Protein AF-A0A507CV73-F1 (afdb_monomer_lite)

Organism: NCBI:txid246404

Foldseek 3Di:
DYDDDDDPPPPVVVVVVVVVVVVVVVVVVVVVCCVVCVVVVVVVVVVVVVVVVVVVVVVVVVVVVVVVVVVVVVVVVVVVVVVVVVVVVVVVVVVVVVVVVVVVVVVVVVVVVCVVVVQPAFQLVDPVRLVVVLVVLLPDQQDDLVDLDCVSLVVCVVSLVVNLVNLVVVLVVCVVVVPVVSNVSSVVSSVSSVVSNVVNVVNSVVSCVVVQVVQDDPDAQKRWDWDDDPPDTDIDIDRNPPDPPPPPPPVPDDDDDDDD

pLDDT: mean 79.73, std 16.67, range [27.94, 96.88]

Radius of gyration: 56.97 Å; chains: 1; bounding box: 86×67×191 Å

Structure (mmCIF, N/CA/C/O backbone):
data_AF-A0A507CV73-F1
#
_entry.id   AF-A0A507CV73-F1
#
loop_
_atom_site.group_PDB
_atom_site.id
_atom_site.type_symbol
_atom_site.label_atom_id
_atom_site.label_alt_id
_atom_site.label_comp_id
_atom_site.label_asym_id
_atom_site.label_entity_id
_atom_site.label_seq_id
_atom_site.pdbx_PDB_ins_code
_atom_site.Cartn_x
_atom_site.Cartn_y
_atom_site.Cartn_z
_atom_site.occupancy
_atom_site.B_iso_or_equiv
_atom_site.auth_seq_id
_atom_site.auth_comp_id
_atom_site.auth_asym_id
_atom_site.auth_atom_id
_atom_site.pdbx_PDB_model_num
ATOM 1 N N . MET A 1 1 ? -20.484 -49.891 145.063 1.00 38.31 1 MET A N 1
ATOM 2 C CA . MET A 1 1 ? -19.274 -50.302 144.306 1.00 38.31 1 MET A CA 1
ATOM 3 C C . MET A 1 1 ? -19.475 -49.959 142.813 1.00 38.31 1 MET A C 1
ATOM 5 O O . MET A 1 1 ? -20.626 -49.783 142.445 1.00 38.31 1 MET A O 1
ATOM 9 N N . PRO A 1 2 ? -18.411 -49.703 142.021 1.00 51.75 2 PRO A N 1
ATOM 10 C CA . PRO A 1 2 ? -18.163 -48.434 141.284 1.00 51.75 2 PRO A CA 1
ATOM 11 C C . PRO A 1 2 ? -18.262 -48.448 139.723 1.00 51.75 2 PRO A C 1
ATOM 13 O O . PRO A 1 2 ? -18.298 -49.523 139.151 1.00 51.75 2 PRO A O 1
ATOM 16 N N . LYS A 1 3 ? -18.274 -47.220 139.121 1.00 51.09 3 LYS A N 1
ATOM 17 C CA . LYS A 1 3 ? -17.832 -46.621 137.794 1.00 51.09 3 LYS A CA 1
ATOM 18 C C . LYS A 1 3 ? -17.416 -47.520 136.579 1.00 51.09 3 LYS A C 1
ATOM 20 O O . LYS A 1 3 ? -17.115 -48.673 136.834 1.00 51.09 3 LYS A O 1
ATOM 25 N N . PRO A 1 4 ? -17.177 -47.024 135.314 1.00 52.66 4 PRO A N 1
ATOM 26 C CA . PRO A 1 4 ? -17.224 -45.663 134.687 1.00 52.66 4 PRO A CA 1
ATOM 27 C C . PRO A 1 4 ? -17.904 -45.586 133.267 1.00 52.66 4 PRO A C 1
ATOM 29 O O . PRO A 1 4 ? -18.356 -46.593 132.740 1.00 52.66 4 PRO A O 1
ATOM 32 N N . GLY A 1 5 ? -17.976 -44.395 132.629 1.00 50.91 5 GLY A N 1
ATOM 33 C CA . GLY A 1 5 ? -18.638 -44.144 131.313 1.00 50.91 5 GLY A CA 1
ATOM 34 C C . GLY A 1 5 ? -17.724 -43.805 130.108 1.00 50.91 5 GLY A C 1
ATOM 35 O O . GLY A 1 5 ? -16.520 -44.011 130.211 1.00 50.91 5 GLY A O 1
ATOM 36 N N . PRO A 1 6 ? -18.252 -43.243 128.985 1.00 47.97 6 PRO A N 1
ATOM 37 C CA . PRO A 1 6 ? -17.432 -42.647 127.911 1.00 47.97 6 PRO A CA 1
ATOM 38 C C . PRO A 1 6 ? -17.918 -41.258 127.409 1.00 47.97 6 PRO A C 1
ATOM 40 O O . PRO A 1 6 ? -19.088 -41.062 127.099 1.00 47.97 6 PRO A O 1
ATOM 43 N N . LYS A 1 7 ? -16.998 -40.282 127.270 1.00 49.69 7 LYS A N 1
ATOM 44 C CA . LYS A 1 7 ? -17.259 -38.892 126.802 1.00 49.69 7 LYS A CA 1
ATOM 45 C C . LYS A 1 7 ? -16.443 -38.442 125.562 1.00 49.69 7 LYS A C 1
ATOM 47 O O . LYS A 1 7 ? -16.452 -37.260 125.240 1.00 49.69 7 LYS A O 1
ATOM 52 N N . LYS A 1 8 ? -15.740 -39.331 124.840 1.00 49.16 8 LYS A N 1
ATOM 53 C CA . LYS A 1 8 ? -14.845 -38.939 123.715 1.00 49.16 8 LYS A CA 1
ATOM 54 C C . LYS A 1 8 ? -15.401 -39.115 122.290 1.00 49.16 8 LYS A C 1
ATOM 56 O O . LYS A 1 8 ? -14.877 -38.477 121.388 1.00 49.16 8 LYS A O 1
ATOM 61 N N . ASN A 1 9 ? -16.487 -39.863 122.082 1.00 51.41 9 ASN A N 1
ATOM 62 C CA . ASN A 1 9 ? -17.054 -40.079 120.735 1.00 51.41 9 ASN A CA 1
ATOM 63 C C . ASN A 1 9 ? -18.078 -39.017 120.298 1.00 51.41 9 ASN A C 1
ATOM 65 O O . ASN A 1 9 ? -18.476 -38.997 119.140 1.00 51.41 9 ASN A O 1
ATOM 69 N N . ALA A 1 10 ? -18.493 -38.122 121.198 1.00 56.44 10 ALA A N 1
ATOM 70 C CA . ALA A 1 10 ? -19.548 -37.153 120.905 1.00 56.44 10 ALA A CA 1
ATOM 71 C C . ALA A 1 10 ? -19.050 -35.905 120.149 1.00 56.44 10 ALA A C 1
ATOM 73 O O . ALA A 1 10 ? -19.767 -35.403 119.296 1.00 56.44 10 ALA A O 1
ATOM 74 N N . LYS A 1 11 ? -17.824 -35.413 120.403 1.00 56.91 11 LYS A N 1
ATOM 75 C CA . LYS A 1 11 ? -17.333 -34.158 119.790 1.00 56.91 11 LYS A CA 1
ATOM 76 C C . LYS A 1 11 ? -17.056 -34.273 118.283 1.00 56.91 11 LYS A C 1
ATOM 78 O O . LYS A 1 11 ? -17.541 -33.441 117.533 1.00 56.91 11 LYS A O 1
ATOM 83 N N . ASN A 1 12 ? -16.399 -35.344 117.828 1.00 59.03 12 ASN A N 1
ATOM 84 C CA . ASN A 1 12 ? -16.167 -35.574 116.390 1.00 59.03 12 ASN A CA 1
ATOM 85 C C . ASN A 1 12 ? -17.463 -35.807 115.596 1.00 59.03 12 ASN A C 1
ATOM 87 O O . ASN A 1 12 ? -17.511 -35.515 114.406 1.00 59.03 12 ASN A O 1
ATOM 91 N N . ALA A 1 13 ? -18.505 -36.345 116.238 1.00 60.50 13 ALA A N 1
ATOM 92 C CA . ALA A 1 13 ? -19.807 -36.528 115.604 1.00 60.50 13 ALA A CA 1
ATOM 93 C C . ALA A 1 13 ? -20.560 -35.196 115.449 1.00 60.50 13 ALA A C 1
ATOM 95 O O . ALA A 1 13 ? -21.251 -35.006 114.455 1.00 60.50 13 ALA A O 1
ATOM 96 N N . ILE A 1 14 ? -20.390 -34.272 116.401 1.00 67.31 14 ILE A N 1
ATOM 97 C CA . ILE A 1 14 ? -21.014 -32.944 116.365 1.00 67.31 14 ILE A CA 1
ATOM 98 C C . ILE A 1 14 ? -20.345 -32.056 115.306 1.00 67.31 14 ILE A C 1
ATOM 100 O O . ILE A 1 14 ? -21.056 -31.459 114.507 1.00 67.31 14 ILE A O 1
ATOM 104 N N . ASP A 1 15 ? -19.010 -32.028 115.231 1.00 66.38 15 ASP A N 1
ATOM 105 C CA . ASP A 1 15 ? -18.299 -31.200 114.241 1.00 66.38 15 ASP A CA 1
ATOM 106 C C . ASP A 1 15 ? -18.527 -31.695 112.799 1.00 66.38 15 ASP A C 1
ATOM 108 O O . ASP A 1 15 ? -18.679 -30.893 111.878 1.00 66.38 15 ASP A O 1
ATOM 112 N N . LYS A 1 16 ? -18.633 -33.018 112.596 1.00 72.31 16 LYS A N 1
ATOM 113 C CA . LYS A 1 16 ? -18.981 -33.601 111.290 1.00 72.31 16 LYS A CA 1
ATOM 114 C C . LYS A 1 16 ? -20.433 -33.308 110.892 1.00 72.31 16 LYS A C 1
ATOM 116 O O . LYS A 1 16 ? -20.687 -33.003 109.732 1.00 72.31 16 LYS A O 1
ATOM 121 N N . ALA A 1 17 ? -21.364 -33.361 111.846 1.00 71.88 17 ALA A N 1
ATOM 122 C CA . ALA A 1 17 ? -22.764 -33.023 111.600 1.00 71.88 17 ALA A CA 1
ATOM 123 C C . ALA A 1 17 ? -22.948 -31.530 111.283 1.00 71.88 17 ALA A C 1
ATOM 125 O O . ALA A 1 17 ? -23.747 -31.196 110.416 1.00 71.88 17 ALA A O 1
ATOM 126 N N . LEU A 1 18 ? -22.180 -30.643 111.927 1.00 74.94 18 LEU A N 1
ATOM 127 C CA . LEU A 1 18 ? -22.232 -29.206 111.654 1.00 74.94 18 LEU A CA 1
ATOM 128 C C . LEU A 1 18 ? -21.719 -28.878 110.242 1.00 74.94 18 LEU A C 1
ATOM 130 O O . LEU A 1 18 ? -22.332 -28.075 109.546 1.00 74.94 18 LEU A O 1
ATOM 134 N N . ALA A 1 19 ? -20.639 -29.534 109.802 1.00 74.62 19 ALA A N 1
ATOM 135 C CA . ALA A 1 19 ? -20.105 -29.378 108.448 1.00 74.62 19 ALA A CA 1
ATOM 136 C C . ALA A 1 19 ? -21.059 -29.935 107.373 1.00 74.62 19 ALA A C 1
ATOM 138 O O . ALA A 1 19 ? -21.265 -29.286 106.351 1.00 74.62 19 ALA A O 1
ATOM 139 N N . GLU A 1 20 ? -21.690 -31.093 107.612 1.00 76.19 20 GLU A N 1
ATOM 140 C CA . GLU A 1 20 ? -22.721 -31.647 106.716 1.00 76.19 20 GLU A CA 1
ATOM 141 C C . GLU A 1 20 ? -23.991 -30.776 106.680 1.00 76.19 20 GLU A C 1
ATOM 143 O O . GLU A 1 20 ? -24.642 -30.672 105.639 1.00 76.19 20 GLU A O 1
ATOM 148 N N . GLU A 1 21 ? -24.353 -30.122 107.788 1.00 76.00 21 GLU A N 1
ATOM 149 C CA . GLU A 1 21 ? -25.492 -29.200 107.840 1.00 76.00 21 GLU A CA 1
ATOM 150 C C . GLU A 1 21 ? -25.189 -27.868 107.137 1.00 76.00 21 GLU A C 1
ATOM 152 O O . GLU A 1 21 ? -26.049 -27.324 106.447 1.00 76.00 21 GLU A O 1
ATOM 157 N N . GLU A 1 22 ? -23.969 -27.347 107.264 1.00 75.88 22 GLU A N 1
ATOM 158 C CA . GLU A 1 22 ? -23.534 -26.132 106.572 1.00 75.88 22 GLU A CA 1
ATOM 159 C C . GLU A 1 22 ? -23.384 -26.369 105.060 1.00 75.88 22 GLU A C 1
ATOM 161 O O . GLU A 1 22 ? -23.784 -25.527 104.253 1.00 75.88 22 GLU A O 1
ATOM 166 N N . GLU A 1 23 ? -22.902 -27.547 104.654 1.00 76.56 23 GLU A N 1
ATOM 167 C CA . GLU A 1 23 ? -22.866 -27.959 103.250 1.00 76.56 23 GLU A CA 1
ATOM 168 C C . GLU A 1 23 ? -24.282 -28.182 102.689 1.00 76.56 23 GLU A C 1
ATOM 170 O O . GLU A 1 23 ? -24.574 -27.734 101.578 1.00 76.56 23 GLU A O 1
ATOM 175 N N . ARG A 1 24 ? -25.208 -28.758 103.477 1.00 77.75 24 ARG A N 1
ATOM 176 C CA . ARG A 1 24 ? -26.641 -28.808 103.126 1.00 77.75 24 ARG A CA 1
ATOM 177 C C . ARG A 1 24 ? -27.248 -27.427 102.965 1.00 77.75 24 ARG A C 1
ATOM 179 O O . ARG A 1 24 ? -27.938 -27.216 101.976 1.00 77.75 24 ARG A O 1
ATOM 186 N N . LYS A 1 25 ? -26.990 -26.493 103.884 1.00 78.31 25 LYS A N 1
ATOM 187 C CA . LYS A 1 25 ? -27.506 -25.120 103.782 1.00 78.31 25 LYS A CA 1
ATOM 188 C C . LYS A 1 25 ? -26.955 -24.408 102.553 1.00 78.31 25 LYS A C 1
ATOM 190 O O . LYS A 1 25 ? -27.725 -23.766 101.854 1.00 78.31 25 LYS A O 1
ATOM 195 N N . ARG A 1 26 ? -25.676 -24.590 102.207 1.00 73.25 26 ARG A N 1
ATOM 196 C CA . ARG A 1 26 ? -25.110 -24.048 100.955 1.00 73.25 26 ARG A CA 1
ATOM 197 C C . ARG A 1 26 ? -25.717 -24.678 99.702 1.00 73.25 26 ARG A C 1
ATOM 199 O O . ARG A 1 26 ? -25.944 -23.975 98.720 1.00 73.25 26 ARG A O 1
ATOM 206 N N . LEU A 1 27 ? -25.981 -25.984 99.719 1.00 75.25 27 LEU A N 1
ATOM 207 C CA . LEU A 1 27 ? -26.658 -26.681 98.623 1.00 75.25 27 LEU A CA 1
ATOM 208 C C . LEU A 1 27 ? -28.124 -26.249 98.494 1.00 75.25 27 LEU A C 1
ATOM 210 O O . LEU A 1 27 ? -28.594 -26.045 97.378 1.00 75.25 27 LEU A O 1
ATOM 214 N N . GLU A 1 28 ? -28.828 -26.061 99.610 1.00 73.56 28 GLU A N 1
ATOM 215 C CA . GLU A 1 28 ? -30.202 -25.555 99.641 1.00 73.56 28 GLU A CA 1
ATOM 216 C C . GLU A 1 28 ? -30.274 -24.095 99.192 1.00 73.56 28 GLU A C 1
ATOM 218 O O . GLU A 1 28 ? -31.112 -23.774 98.356 1.00 73.56 28 GLU A O 1
ATOM 223 N N . GLU A 1 29 ? -29.372 -23.225 99.649 1.00 70.88 29 GLU A N 1
ATOM 224 C CA . GLU A 1 29 ? -29.279 -21.833 99.193 1.00 70.88 29 GLU A CA 1
ATOM 225 C C . GLU A 1 29 ? -28.938 -21.749 97.698 1.00 70.88 29 GLU A C 1
ATOM 227 O O . GLU A 1 29 ? -29.567 -20.983 96.967 1.00 70.88 29 GLU A O 1
ATOM 232 N N . GLY A 1 30 ? -28.011 -22.581 97.209 1.00 67.62 30 GLY A N 1
ATOM 233 C CA . GLY A 1 30 ? -27.693 -22.692 95.782 1.00 67.62 30 GLY A CA 1
ATOM 234 C C . GLY A 1 30 ? -28.867 -23.211 94.942 1.00 67.62 30 GLY A C 1
ATOM 235 O O . GLY A 1 30 ? -29.140 -22.682 93.861 1.00 67.62 30 GLY A O 1
ATOM 236 N N . ALA A 1 31 ? -29.612 -24.196 95.452 1.00 68.88 31 ALA A N 1
ATOM 237 C CA . ALA A 1 31 ? -30.815 -24.720 94.808 1.00 68.88 31 ALA A CA 1
ATOM 238 C C . ALA A 1 31 ? -31.956 -23.690 94.797 1.00 68.88 31 ALA A C 1
ATOM 240 O O . ALA A 1 31 ? -32.648 -23.555 93.788 1.00 68.88 31 ALA A O 1
ATOM 241 N N . LEU A 1 32 ? -32.121 -22.917 95.874 1.00 66.62 32 LEU A N 1
ATOM 242 C CA . LEU A 1 32 ? -33.116 -21.849 95.974 1.00 66.62 32 LEU A CA 1
ATOM 243 C C . LEU A 1 32 ? -32.811 -20.706 94.994 1.00 66.62 32 LEU A C 1
ATOM 245 O O . LEU A 1 32 ? -33.719 -20.178 94.354 1.00 66.62 32 LEU A O 1
ATOM 249 N N . LEU A 1 33 ? -31.531 -20.359 94.819 1.00 62.69 33 LEU A N 1
ATOM 250 C CA . LEU A 1 33 ? -31.085 -19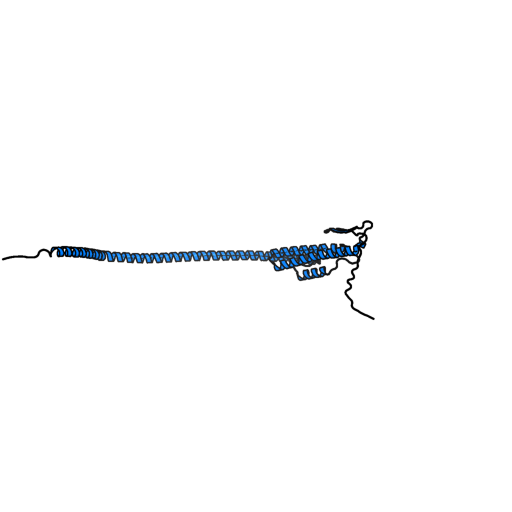.350 93.854 1.00 62.69 33 LEU A CA 1
ATOM 251 C C . LEU A 1 33 ? -31.311 -19.804 92.405 1.00 62.69 33 LEU A C 1
ATOM 253 O O . LEU A 1 33 ? -31.706 -18.998 91.564 1.00 62.69 33 LEU A O 1
ATOM 257 N N . PHE A 1 34 ? -31.118 -21.094 92.116 1.00 65.00 34 PHE A N 1
ATOM 258 C CA . PHE A 1 34 ? -31.412 -21.692 90.812 1.00 65.00 34 PHE A CA 1
ATOM 259 C C . PHE A 1 34 ? -32.922 -21.803 90.538 1.00 65.00 34 PHE A C 1
ATOM 261 O O . PHE A 1 34 ? -33.357 -21.543 89.421 1.00 65.00 34 PHE A O 1
ATOM 268 N N . LEU A 1 35 ? -33.741 -22.123 91.544 1.00 64.12 35 LEU A N 1
ATOM 269 C CA . LEU A 1 35 ? -35.207 -22.156 91.432 1.00 64.12 35 LEU A CA 1
ATOM 270 C C . LEU A 1 35 ? -35.820 -20.753 91.285 1.00 64.12 35 LEU A C 1
ATOM 272 O O . LEU A 1 35 ? -36.787 -20.589 90.545 1.00 64.12 35 LEU A O 1
ATOM 276 N N . SER A 1 36 ? -35.241 -19.746 91.945 1.00 63.53 36 SER A N 1
ATOM 277 C CA . SER A 1 36 ? -35.679 -18.345 91.873 1.00 63.53 36 SER A CA 1
ATOM 278 C C . SER A 1 36 ? -35.237 -17.656 90.572 1.00 63.53 36 SER A C 1
ATOM 280 O O . SER A 1 36 ? -36.049 -17.039 89.885 1.00 63.53 36 SER A O 1
ATOM 282 N N . ASN A 1 37 ? -33.967 -17.811 90.174 1.00 63.12 37 ASN A N 1
ATOM 283 C CA . ASN A 1 37 ? -33.402 -17.117 89.008 1.00 63.12 37 ASN A CA 1
ATOM 284 C C . ASN A 1 37 ? -33.394 -17.957 87.719 1.00 63.12 37 ASN A C 1
ATOM 286 O O . ASN A 1 37 ? -33.218 -17.402 86.637 1.00 63.12 37 ASN A O 1
ATOM 290 N N . GLY A 1 38 ? -33.592 -19.275 87.792 1.00 66.94 38 GLY A N 1
ATOM 291 C CA . GLY A 1 38 ? -33.597 -20.184 86.638 1.00 66.94 38 GLY A CA 1
ATOM 292 C C . GLY A 1 38 ? -34.646 -19.853 85.567 1.00 66.94 38 GLY A C 1
ATOM 293 O O . GLY A 1 38 ? -34.284 -19.807 84.389 1.00 66.94 38 GLY A O 1
ATOM 294 N N . PRO A 1 39 ? -35.911 -19.551 85.925 1.00 73.50 39 PRO A N 1
ATOM 295 C CA . PRO A 1 39 ? -36.928 -19.130 84.958 1.00 73.50 39 PRO A CA 1
ATOM 296 C C . PRO A 1 39 ? -36.595 -17.780 84.307 1.00 73.50 39 PRO A C 1
ATOM 298 O O . PRO A 1 39 ? -36.776 -17.605 83.102 1.00 73.50 39 PRO A O 1
ATOM 301 N N . ALA A 1 40 ? -36.051 -16.838 85.085 1.00 73.88 40 ALA A N 1
ATOM 302 C CA . ALA A 1 40 ? -35.632 -15.529 84.589 1.00 73.88 40 ALA A CA 1
ATOM 303 C C . ALA A 1 40 ? -34.436 -15.638 83.624 1.00 73.88 40 ALA A C 1
ATOM 305 O O . ALA A 1 40 ? -34.453 -15.031 82.555 1.00 73.88 40 ALA A O 1
ATOM 306 N N . LEU A 1 41 ? -33.437 -16.475 83.934 1.00 75.25 41 LEU A N 1
ATOM 307 C CA . LEU A 1 41 ? -32.310 -16.756 83.036 1.00 75.25 41 LEU A CA 1
ATOM 308 C C . LEU A 1 41 ? -32.753 -17.429 81.727 1.00 75.25 41 LEU A C 1
ATOM 310 O O . LEU A 1 41 ? -32.203 -17.124 80.669 1.00 75.25 41 LEU A O 1
ATOM 314 N N . GLN A 1 42 ? -33.748 -18.320 81.772 1.00 75.12 42 GLN A N 1
ATOM 315 C CA . GLN A 1 42 ? -34.290 -18.966 80.571 1.00 75.12 42 GLN A CA 1
ATOM 316 C C . GLN A 1 42 ? -35.058 -17.989 79.673 1.00 75.12 42 GLN A C 1
ATOM 318 O O . GLN A 1 42 ? -34.919 -18.065 78.453 1.00 75.12 42 GLN A O 1
ATOM 323 N N . LEU A 1 43 ? -35.815 -17.052 80.251 1.00 78.31 43 LEU A N 1
ATOM 324 C CA . LEU A 1 43 ? -36.502 -15.999 79.498 1.00 78.31 43 LEU A CA 1
ATOM 325 C C . LEU A 1 43 ? -35.507 -15.049 78.824 1.00 78.31 43 LEU A C 1
ATOM 327 O O . LEU A 1 43 ? -35.628 -14.806 77.626 1.00 78.31 43 LEU A O 1
ATOM 331 N N . VAL A 1 44 ? -34.468 -14.608 79.541 1.00 81.19 44 VAL A N 1
ATOM 332 C CA . VAL A 1 44 ? -33.398 -13.766 78.975 1.00 81.19 44 VAL A CA 1
ATOM 333 C C . VAL A 1 44 ? -32.641 -14.501 77.861 1.00 81.19 44 VAL A C 1
ATOM 335 O O . VAL A 1 44 ? -32.360 -13.918 76.816 1.00 81.19 44 VAL A O 1
ATOM 338 N N . ALA A 1 45 ? -32.354 -15.796 78.025 1.00 83.06 45 ALA A N 1
ATOM 339 C CA . ALA A 1 45 ? -31.704 -16.602 76.990 1.00 83.06 45 ALA A CA 1
ATOM 340 C C . ALA A 1 45 ? -32.601 -16.837 75.758 1.00 83.06 45 ALA A C 1
ATOM 342 O O . ALA A 1 45 ? -32.115 -16.828 74.624 1.00 83.06 45 ALA A O 1
ATOM 343 N N . ALA A 1 46 ? -33.907 -17.038 75.954 1.00 81.75 46 ALA A N 1
ATOM 344 C CA . ALA A 1 46 ? -34.874 -17.172 74.866 1.00 81.75 46 ALA A CA 1
ATOM 345 C C . ALA A 1 46 ? -35.048 -15.853 74.098 1.00 81.75 46 ALA A C 1
ATOM 347 O O . ALA A 1 46 ? -35.070 -15.851 72.867 1.00 81.75 46 ALA A O 1
ATOM 348 N N . GLU A 1 47 ? -35.102 -14.729 74.811 1.00 83.12 47 GLU A N 1
ATOM 349 C CA . GLU A 1 47 ? -35.194 -13.391 74.234 1.00 83.12 47 GLU A CA 1
ATOM 350 C C . GLU A 1 47 ? -33.908 -13.010 73.484 1.00 83.12 47 GLU A C 1
ATOM 352 O O . GLU A 1 47 ? -33.983 -12.500 72.366 1.00 83.12 47 GLU A O 1
ATOM 357 N N . ALA A 1 48 ? -32.732 -13.377 74.010 1.00 86.31 48 ALA A N 1
ATOM 358 C CA . ALA A 1 48 ? -31.447 -13.221 73.328 1.00 86.31 48 ALA A CA 1
ATOM 359 C C . ALA A 1 48 ? -31.373 -14.028 72.018 1.00 86.31 48 ALA A C 1
ATOM 361 O O . ALA A 1 48 ? -30.961 -13.492 70.989 1.00 86.31 48 ALA A O 1
ATOM 362 N N . ARG A 1 49 ? -31.843 -15.286 72.009 1.00 86.50 49 ARG A N 1
ATOM 363 C CA . ARG A 1 49 ? -31.932 -16.103 70.780 1.00 86.50 49 ARG A CA 1
ATOM 364 C C . ARG A 1 49 ? -32.879 -15.497 69.746 1.00 86.50 49 ARG A C 1
ATOM 366 O O . ARG A 1 49 ? -32.612 -15.534 68.546 1.00 86.50 49 ARG A O 1
ATOM 373 N N . LEU A 1 50 ? -33.996 -14.936 70.201 1.00 88.75 50 LEU A N 1
ATOM 374 C CA . LEU A 1 50 ? -34.989 -14.321 69.326 1.00 88.75 50 LEU A CA 1
ATOM 375 C C . LEU A 1 50 ? -34.483 -12.979 68.764 1.00 88.75 50 LEU A C 1
ATOM 377 O O . LEU A 1 50 ? -34.716 -12.676 67.592 1.00 88.75 50 LEU A O 1
ATOM 381 N N . ALA A 1 51 ? -33.721 -12.219 69.554 1.00 88.69 51 ALA A N 1
ATOM 382 C CA . ALA A 1 51 ? -33.007 -11.025 69.109 1.00 88.69 51 ALA A CA 1
ATOM 383 C C . ALA A 1 51 ? -31.909 -11.354 68.082 1.00 88.69 51 ALA A C 1
ATOM 385 O O . ALA A 1 51 ? -31.806 -10.670 67.066 1.00 88.69 51 ALA A O 1
ATOM 386 N N . GLU A 1 52 ? -31.148 -12.433 68.281 1.00 89.00 52 GLU A N 1
ATOM 387 C CA . GLU A 1 52 ? -30.120 -12.887 67.336 1.00 89.00 52 GLU A CA 1
ATOM 388 C C . GLU A 1 52 ? -30.724 -13.315 65.989 1.00 89.00 52 GLU A C 1
ATOM 390 O O . GLU A 1 52 ? -30.234 -12.917 64.930 1.00 89.00 52 GLU A O 1
ATOM 395 N N . LEU A 1 53 ? -31.845 -14.045 66.005 1.00 91.19 53 LEU A N 1
ATOM 396 C CA . LEU A 1 53 ? -32.578 -14.413 64.789 1.00 91.19 53 LEU A CA 1
ATOM 397 C C . LEU A 1 53 ? -33.118 -13.190 64.037 1.00 91.19 53 LEU A C 1
ATOM 399 O O . LEU A 1 53 ? -33.043 -13.146 62.807 1.00 91.19 53 LEU A O 1
ATOM 403 N N . ARG A 1 54 ? -33.641 -12.187 64.754 1.00 89.50 54 ARG A N 1
ATOM 404 C CA . ARG A 1 54 ? -34.082 -10.918 64.150 1.00 89.50 54 ARG A CA 1
ATOM 405 C C . ARG A 1 54 ? -32.906 -10.159 63.540 1.00 89.50 54 ARG A C 1
ATOM 407 O O . ARG A 1 54 ? -33.000 -9.746 62.388 1.00 89.50 54 ARG A O 1
ATOM 414 N N . ALA A 1 55 ? -31.790 -10.054 64.260 1.00 91.56 55 ALA A N 1
ATOM 415 C CA . ALA A 1 55 ? -30.580 -9.400 63.771 1.00 91.56 55 ALA A CA 1
ATOM 416 C C . ALA A 1 55 ? -29.999 -10.108 62.536 1.00 91.56 55 ALA A C 1
ATOM 418 O O . ALA A 1 55 ? -29.556 -9.447 61.598 1.00 91.56 55 ALA A O 1
ATOM 419 N N . LYS A 1 56 ? -30.038 -11.446 62.494 1.00 92.94 56 LYS A N 1
ATOM 420 C CA . LYS A 1 56 ? -29.601 -12.230 61.333 1.00 92.94 56 LYS A CA 1
ATOM 421 C C . LYS A 1 56 ? -30.489 -11.976 60.114 1.00 92.94 56 LYS A C 1
ATOM 423 O O . LYS A 1 56 ? -29.966 -11.633 59.058 1.00 92.94 56 LYS A O 1
ATOM 428 N N . LYS A 1 57 ? -31.816 -12.045 60.276 1.00 92.88 57 LYS A N 1
ATOM 429 C CA . LYS A 1 57 ? -32.760 -11.734 59.190 1.00 92.88 57 LYS A CA 1
ATOM 430 C C . LYS A 1 57 ? -32.626 -10.297 58.692 1.00 92.88 57 LYS A C 1
ATOM 432 O O . LYS A 1 57 ? -32.728 -10.056 57.496 1.00 92.88 57 LYS A O 1
ATOM 437 N N . GLU A 1 58 ? -32.380 -9.341 59.584 1.00 93.38 58 GLU A N 1
ATOM 438 C CA . GLU A 1 58 ? -32.179 -7.944 59.196 1.00 93.38 58 GLU A CA 1
ATOM 439 C C . GLU A 1 58 ? -30.881 -7.749 58.395 1.00 93.38 58 GLU A C 1
ATOM 441 O O . GLU A 1 58 ? -30.871 -6.990 57.426 1.00 93.38 58 GLU A O 1
ATOM 446 N N . ARG A 1 59 ? -29.796 -8.453 58.752 1.00 92.25 59 ARG A N 1
ATOM 447 C CA . ARG A 1 59 ? -28.545 -8.450 57.974 1.00 92.25 59 ARG A CA 1
ATOM 448 C C . ARG A 1 59 ? -28.735 -9.069 56.593 1.00 92.25 59 ARG A C 1
ATOM 450 O O . ARG A 1 59 ? -28.335 -8.448 55.617 1.00 92.25 59 ARG A O 1
ATOM 457 N N . GLU A 1 60 ? -29.388 -10.226 56.512 1.00 93.38 60 GLU A N 1
ATOM 458 C CA . GLU A 1 60 ? -29.691 -10.894 55.237 1.00 93.38 60 GLU A CA 1
ATOM 459 C C . GLU A 1 60 ? -30.553 -10.001 54.331 1.00 93.38 60 GLU A C 1
ATOM 461 O O . GLU A 1 60 ? -30.269 -9.859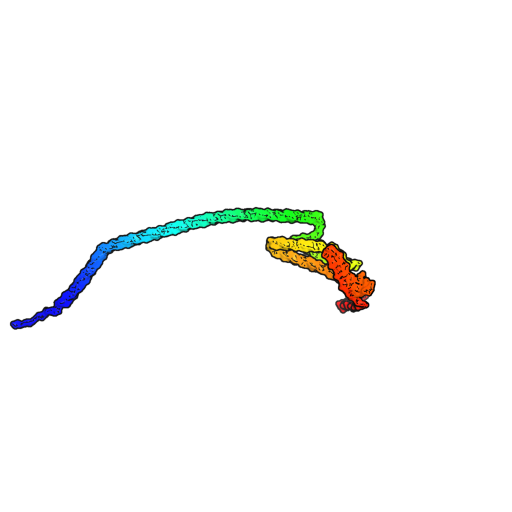 53.144 1.00 93.38 60 GLU A O 1
ATOM 466 N N . LEU A 1 61 ? -31.557 -9.314 54.892 1.00 94.56 61 LEU A N 1
ATOM 467 C CA . LEU A 1 61 ? -32.399 -8.382 54.139 1.00 94.56 61 LEU A CA 1
ATOM 468 C C . LEU A 1 61 ? -31.616 -7.154 53.642 1.00 94.56 61 LEU A C 1
ATOM 470 O O . LEU A 1 61 ? -31.854 -6.672 52.536 1.00 94.56 61 LEU A O 1
ATOM 474 N N . LYS A 1 62 ? -30.688 -6.629 54.452 1.00 94.12 62 LYS A N 1
ATOM 475 C CA . LYS A 1 62 ? -29.808 -5.518 54.052 1.00 94.12 62 LYS A CA 1
ATOM 476 C C . LYS A 1 62 ? -28.841 -5.943 52.953 1.00 94.12 62 LYS A C 1
ATOM 478 O O . LYS A 1 62 ? -28.641 -5.183 52.012 1.00 94.12 62 LYS A O 1
ATOM 483 N N . GLU A 1 63 ? -28.273 -7.140 53.054 1.00 94.12 63 GLU A N 1
ATOM 484 C CA . GLU A 1 63 ? -27.362 -7.677 52.046 1.00 94.12 63 GLU A CA 1
ATOM 485 C C . GLU A 1 63 ? -28.080 -7.926 50.716 1.00 94.12 63 GLU A C 1
ATOM 487 O O . GLU A 1 63 ? -27.570 -7.530 49.672 1.00 94.12 63 GLU A O 1
ATOM 492 N N . LEU A 1 64 ? -29.293 -8.489 50.752 1.00 95.38 64 LEU A N 1
ATOM 493 C CA . LEU A 1 64 ? -30.131 -8.653 49.562 1.00 95.38 64 LEU A CA 1
ATOM 494 C C . LEU A 1 64 ? -30.437 -7.311 48.897 1.00 95.38 64 LEU A C 1
ATOM 496 O O . LEU A 1 64 ? -30.199 -7.164 47.704 1.00 95.38 64 LEU A O 1
ATOM 500 N N . ARG A 1 65 ? -30.868 -6.304 49.667 1.00 94.38 65 ARG A N 1
ATOM 501 C CA . ARG A 1 65 ? -31.121 -4.959 49.124 1.00 94.38 65 ARG A CA 1
ATOM 502 C C . ARG A 1 65 ? -29.871 -4.339 48.510 1.00 94.38 65 ARG A C 1
ATOM 504 O O . ARG A 1 65 ? -29.958 -3.735 47.450 1.00 94.38 65 ARG A O 1
ATOM 511 N N . LEU A 1 66 ? -28.713 -4.487 49.155 1.00 95.19 66 LEU A N 1
ATOM 512 C CA . LEU A 1 66 ? -27.447 -3.991 48.614 1.00 95.19 66 LEU A CA 1
ATOM 513 C C . LEU A 1 66 ? -27.108 -4.672 47.286 1.00 95.19 66 LEU A C 1
ATOM 515 O O . LEU A 1 66 ? -26.774 -3.976 46.329 1.00 95.19 66 LEU A O 1
ATOM 519 N N . ARG A 1 67 ? -27.259 -5.999 47.200 1.00 94.12 67 ARG A N 1
ATOM 520 C CA . ARG A 1 67 ? -27.051 -6.749 45.953 1.00 94.12 67 ARG A CA 1
ATOM 521 C C . ARG A 1 67 ? -28.007 -6.300 44.857 1.00 94.12 67 ARG A C 1
ATOM 523 O O . ARG A 1 67 ? -27.538 -5.955 43.783 1.00 94.12 67 ARG A O 1
ATOM 530 N N . GLU A 1 68 ? -29.302 -6.201 45.146 1.00 94.94 68 GLU A N 1
ATOM 531 C CA . GLU A 1 68 ? -30.304 -5.728 44.181 1.00 94.94 68 GLU A CA 1
ATOM 532 C C . GLU A 1 68 ? -29.984 -4.313 43.679 1.00 94.94 68 GLU A C 1
ATOM 534 O O . GLU A 1 68 ? -30.022 -4.057 42.477 1.00 94.94 68 GLU A O 1
ATOM 539 N N . THR A 1 69 ? -29.607 -3.388 44.572 1.00 94.88 69 THR A N 1
ATOM 540 C CA . THR A 1 69 ? -29.230 -2.023 44.163 1.00 94.88 69 THR A CA 1
ATOM 541 C C . THR A 1 69 ? -27.948 -1.988 43.336 1.00 94.88 69 THR A C 1
ATOM 543 O O . THR A 1 69 ? -27.852 -1.205 42.392 1.00 94.88 69 THR A O 1
ATOM 546 N N . PHE A 1 70 ? -26.975 -2.841 43.658 1.00 94.81 70 PHE A N 1
ATOM 547 C CA . PHE A 1 70 ? -25.721 -2.940 42.922 1.00 94.81 70 PHE A CA 1
ATOM 548 C C . PHE A 1 70 ? -25.936 -3.552 41.535 1.00 94.81 70 PHE A C 1
ATOM 550 O O . PHE A 1 70 ? -25.457 -3.007 40.546 1.00 94.81 70 PHE A O 1
ATOM 557 N N . GLU A 1 71 ? -26.703 -4.637 41.438 1.00 95.56 71 GLU A N 1
ATOM 558 C CA . GLU A 1 71 ? -27.053 -5.276 40.168 1.00 95.56 71 GLU A CA 1
ATOM 559 C C . GLU A 1 71 ? -27.862 -4.334 39.271 1.00 95.56 71 GLU A C 1
ATOM 561 O O . GLU A 1 71 ? -27.566 -4.220 38.081 1.00 95.56 71 GLU A O 1
ATOM 566 N N . ALA A 1 72 ? -28.818 -3.589 39.837 1.00 95.88 72 ALA A N 1
ATOM 567 C CA . ALA A 1 72 ? -29.562 -2.569 39.102 1.00 95.88 72 ALA A CA 1
ATOM 568 C C . ALA A 1 72 ? -28.642 -1.456 38.573 1.00 95.88 72 ALA A C 1
ATOM 570 O O . ALA A 1 72 ? -28.760 -1.064 37.411 1.00 95.88 72 ALA A O 1
ATOM 571 N N . PHE A 1 73 ? -27.696 -0.982 39.391 1.00 95.88 73 PHE A N 1
ATOM 572 C CA . PHE A 1 73 ? -26.708 0.016 38.978 1.00 95.88 73 PHE A CA 1
ATOM 573 C C . PHE A 1 73 ? -25.811 -0.501 37.845 1.00 95.88 73 PHE A C 1
ATOM 575 O O . PHE A 1 73 ? -25.664 0.162 36.819 1.00 95.88 73 PHE A O 1
ATOM 582 N N . VAL A 1 74 ? -25.263 -1.712 37.986 1.00 96.44 74 VAL A N 1
ATOM 583 C CA . VAL A 1 74 ? -24.412 -2.338 36.962 1.00 96.44 74 VAL A CA 1
ATOM 584 C C . VAL A 1 74 ? -25.185 -2.558 35.664 1.00 96.44 74 VAL A C 1
ATOM 586 O O . VAL A 1 74 ? -24.664 -2.269 34.590 1.00 96.44 74 VAL A O 1
ATOM 589 N N . SER A 1 75 ? -26.434 -3.026 35.739 1.00 95.88 75 SER A N 1
ATOM 590 C CA . SER A 1 75 ? -27.273 -3.215 34.553 1.00 95.88 75 SER A CA 1
ATOM 591 C C . SER A 1 75 ? -27.564 -1.894 33.843 1.00 95.88 75 SER A C 1
ATOM 593 O O . SER A 1 75 ? -27.576 -1.857 32.614 1.00 95.88 75 SER A O 1
ATOM 595 N N . GLN A 1 76 ? -27.793 -0.814 34.594 1.00 96.00 76 GLN A N 1
ATOM 596 C CA . GLN A 1 76 ? -28.031 0.508 34.021 1.00 96.00 76 GLN A CA 1
ATOM 597 C C . GLN A 1 76 ? -26.780 1.056 33.326 1.00 96.00 76 GLN A C 1
ATOM 599 O O . GLN A 1 76 ? -26.874 1.550 32.204 1.00 96.00 76 GLN A O 1
ATOM 604 N N . GLU A 1 77 ? -25.614 0.959 33.965 1.00 96.56 77 GLU A N 1
ATOM 605 C CA . GLU A 1 77 ? -24.351 1.405 33.370 1.00 96.56 77 GLU A CA 1
ATOM 606 C C . GLU A 1 77 ? -23.978 0.575 32.143 1.00 96.56 77 GLU A C 1
ATOM 608 O O . GLU A 1 77 ? -23.574 1.132 31.124 1.00 96.56 77 GLU A O 1
ATOM 613 N N . LYS A 1 78 ? -24.199 -0.743 32.189 1.00 96.19 78 LYS A N 1
ATOM 614 C CA . LYS A 1 78 ? -23.982 -1.615 31.034 1.00 96.19 78 LYS A CA 1
ATOM 615 C C . LYS A 1 78 ? -24.856 -1.208 29.847 1.00 96.19 78 LYS A C 1
ATOM 617 O O . LYS A 1 78 ? -24.340 -1.098 28.743 1.00 96.19 78 LYS A O 1
ATOM 622 N N . ALA A 1 79 ? -26.139 -0.924 30.077 1.00 96.38 79 ALA A N 1
ATOM 623 C CA . ALA A 1 79 ? -27.044 -0.481 29.018 1.00 96.38 79 ALA A CA 1
ATOM 624 C C . ALA A 1 79 ? -26.602 0.857 28.396 1.00 96.38 79 ALA A C 1
ATOM 626 O O . ALA A 1 79 ? -26.649 1.013 27.179 1.00 96.38 79 ALA A O 1
ATOM 627 N N . LYS A 1 80 ? -26.122 1.812 29.208 1.00 96.44 80 LYS A N 1
ATOM 628 C CA . LYS A 1 80 ? -25.563 3.074 28.691 1.00 96.44 80 LYS A CA 1
ATOM 629 C C . LYS A 1 80 ? -24.317 2.832 27.844 1.00 96.44 80 LYS A C 1
ATOM 631 O O . LYS A 1 80 ? -24.248 3.320 26.720 1.00 96.44 80 LYS A O 1
ATOM 636 N N . LEU A 1 81 ? -23.371 2.043 28.352 1.00 96.25 81 LEU A N 1
ATOM 637 C CA . LEU A 1 81 ? -22.151 1.682 27.630 1.00 96.25 81 LEU A CA 1
ATOM 638 C C . LEU A 1 81 ? -22.469 0.992 26.301 1.00 96.25 81 LEU A C 1
ATOM 640 O O . LEU A 1 81 ? -21.885 1.348 25.286 1.00 96.25 81 LEU A O 1
ATOM 644 N N . GLU A 1 82 ? -23.424 0.061 26.281 1.00 96.88 82 GLU A N 1
ATOM 645 C CA . GLU A 1 82 ? -23.880 -0.589 25.047 1.00 96.88 82 GLU A CA 1
ATOM 646 C C . GLU A 1 82 ? -24.380 0.458 24.037 1.00 96.88 82 GLU A C 1
ATOM 648 O O . GLU A 1 82 ? -23.868 0.511 22.918 1.00 96.88 82 GLU A O 1
ATOM 653 N N . THR A 1 83 ? -25.253 1.386 24.446 1.00 96.19 83 THR A N 1
ATOM 654 C CA . THR A 1 83 ? -25.724 2.456 23.545 1.00 96.19 83 THR A CA 1
ATOM 655 C C . THR A 1 83 ? -24.604 3.382 23.056 1.00 96.19 83 THR A C 1
ATOM 657 O O . THR A 1 83 ? -24.554 3.719 21.873 1.00 96.19 83 THR A O 1
ATOM 660 N N . GLU A 1 84 ? -23.658 3.754 23.922 1.00 95.94 84 GLU A N 1
ATOM 661 C CA . GLU A 1 84 ? -22.512 4.590 23.546 1.00 95.94 84 GLU A CA 1
ATOM 662 C C . GLU A 1 84 ? -21.581 3.868 22.566 1.00 95.94 84 GLU A C 1
ATOM 664 O O . GLU A 1 84 ? -21.099 4.472 21.603 1.00 95.94 84 GLU A O 1
ATOM 669 N N . THR A 1 85 ? -21.350 2.567 22.772 1.00 96.44 85 THR A N 1
ATOM 670 C CA . THR A 1 85 ? -20.538 1.751 21.862 1.00 96.44 85 THR A CA 1
ATOM 671 C C . THR A 1 85 ? -21.198 1.601 20.497 1.00 96.44 85 THR A C 1
ATOM 673 O O . THR A 1 85 ? -20.515 1.733 19.481 1.00 96.44 85 THR A O 1
ATOM 676 N N . GLU A 1 86 ? -22.516 1.402 20.441 1.00 96.50 86 GLU A N 1
ATOM 677 C CA . GLU A 1 86 ? -23.264 1.341 19.183 1.00 96.50 86 GLU A CA 1
ATOM 678 C C . GLU A 1 86 ? -23.198 2.666 18.416 1.00 96.50 86 GLU A C 1
ATOM 680 O O . GLU A 1 86 ? -22.950 2.676 17.206 1.00 96.50 86 GLU A O 1
ATOM 685 N N . ASP A 1 87 ? -23.363 3.793 19.109 1.00 95.94 87 ASP A N 1
ATOM 686 C CA . ASP A 1 87 ? -23.254 5.124 18.511 1.00 95.94 87 ASP A CA 1
ATOM 687 C C . ASP A 1 87 ? -21.835 5.418 18.014 1.00 95.94 87 ASP A C 1
ATOM 689 O O . ASP A 1 87 ? -21.653 5.990 16.931 1.00 95.94 87 ASP A O 1
ATOM 693 N N . PHE A 1 88 ? -20.817 5.013 18.775 1.00 96.06 88 PHE A N 1
ATOM 694 C CA . PHE A 1 88 ? -19.422 5.137 18.367 1.00 96.06 88 PHE A CA 1
ATOM 695 C C . PHE A 1 88 ? -19.134 4.300 17.118 1.00 96.06 88 PHE A C 1
ATOM 697 O O . PHE A 1 88 ? -18.631 4.833 16.126 1.00 96.06 88 PHE A O 1
ATOM 704 N N . LEU A 1 89 ? -19.523 3.023 17.116 1.00 95.88 89 LEU A N 1
ATOM 705 C CA . LEU A 1 89 ? -19.356 2.132 15.968 1.00 95.88 89 LEU A CA 1
ATOM 706 C C . LEU A 1 89 ? -20.090 2.659 14.736 1.00 95.88 89 LEU A C 1
ATOM 708 O O . LEU A 1 89 ? -19.539 2.641 13.637 1.00 95.88 89 LEU A O 1
ATOM 712 N N . ARG A 1 90 ? -21.302 3.198 14.901 1.00 95.94 90 ARG A N 1
ATOM 713 C CA . ARG A 1 90 ? -22.053 3.821 13.805 1.00 95.94 90 ARG A CA 1
ATOM 714 C C . ARG A 1 90 ? -21.290 4.991 13.188 1.00 95.94 90 ARG A C 1
ATOM 716 O O . ARG A 1 90 ? -21.229 5.093 11.964 1.00 95.94 90 ARG A O 1
ATOM 723 N N . LYS A 1 91 ? -20.692 5.859 14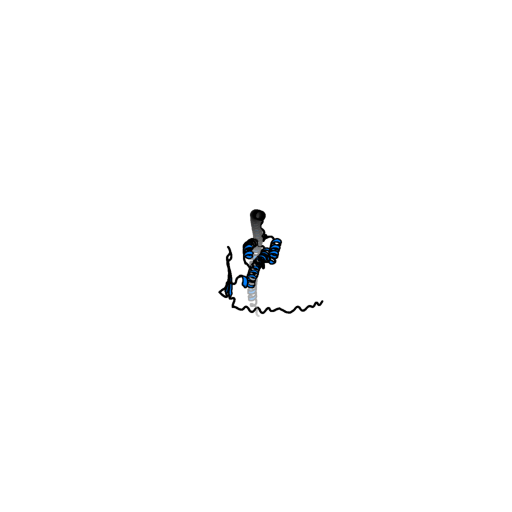.011 1.00 95.12 91 LYS A N 1
ATOM 724 C CA . LYS A 1 91 ? -19.875 6.988 13.535 1.00 95.12 91 LYS A CA 1
ATOM 725 C C . LYS A 1 91 ? -18.617 6.504 12.821 1.00 95.12 91 LYS A C 1
ATOM 727 O O . LYS A 1 91 ? -18.348 6.969 11.718 1.00 95.12 91 LYS A O 1
ATOM 732 N N . VAL A 1 92 ? -17.886 5.555 13.408 1.00 95.12 92 VAL A N 1
ATOM 733 C CA . VAL A 1 92 ? -16.667 4.982 12.811 1.00 95.12 92 VAL A CA 1
ATOM 734 C C . VAL A 1 92 ? -16.973 4.340 11.460 1.00 95.12 92 VAL A C 1
ATOM 736 O O . VAL A 1 92 ? -16.330 4.678 10.472 1.00 95.12 92 VAL A O 1
ATOM 739 N N . ASN A 1 93 ? -18.008 3.501 11.383 1.00 93.12 93 ASN A N 1
ATOM 740 C CA . ASN A 1 93 ? -18.435 2.874 10.131 1.00 93.12 93 ASN A 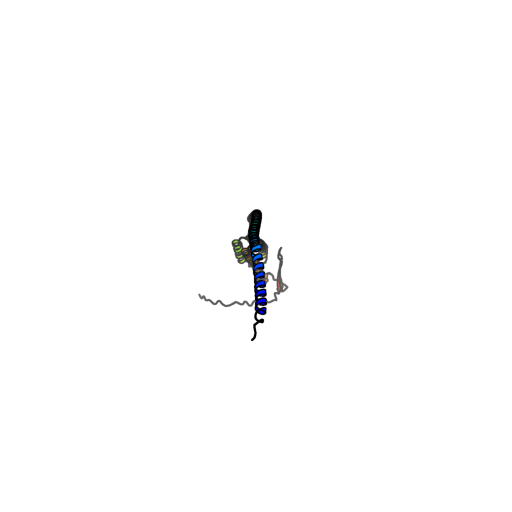CA 1
ATOM 741 C C . ASN A 1 93 ? -18.905 3.912 9.101 1.00 93.12 93 ASN A C 1
ATOM 743 O O . ASN A 1 93 ? -18.647 3.771 7.905 1.00 93.12 93 ASN A O 1
ATOM 747 N N . GLY A 1 94 ? -19.566 4.980 9.558 1.00 94.25 94 GLY A N 1
ATOM 748 C CA . GLY A 1 94 ? -19.926 6.121 8.723 1.00 94.25 94 GLY A CA 1
ATOM 749 C C . GLY A 1 94 ? -18.694 6.767 8.087 1.00 94.25 94 GLY A C 1
ATOM 750 O O . GLY A 1 94 ? -18.641 6.894 6.863 1.00 94.25 94 GLY A O 1
ATOM 751 N N . TYR A 1 95 ? -17.684 7.105 8.891 1.00 92.62 95 TYR A N 1
ATOM 752 C CA . TYR A 1 95 ? -16.434 7.687 8.400 1.00 92.62 95 TYR A CA 1
ATOM 753 C C . TYR A 1 95 ? -15.663 6.742 7.479 1.00 92.62 95 TYR A C 1
ATOM 755 O O . TYR A 1 95 ? -15.268 7.163 6.395 1.00 92.62 95 TYR A O 1
ATOM 763 N N . ASP A 1 96 ? -15.513 5.470 7.849 1.00 87.62 96 ASP A N 1
ATOM 764 C CA . ASP A 1 96 ? -14.853 4.457 7.017 1.00 87.62 96 ASP A CA 1
ATOM 765 C C . ASP A 1 96 ? -15.538 4.341 5.644 1.00 87.62 96 ASP A C 1
ATOM 767 O O . ASP A 1 96 ? -14.879 4.357 4.606 1.00 87.62 96 ASP A O 1
ATOM 771 N N . SER A 1 97 ? -16.876 4.357 5.601 1.00 90.31 97 SER A N 1
ATOM 772 C CA . SER A 1 97 ? -17.612 4.336 4.332 1.00 90.31 97 SER A CA 1
ATOM 773 C C . SER A 1 97 ? -17.347 5.568 3.454 1.00 90.31 97 SER A C 1
ATOM 775 O O . SER A 1 97 ? -17.258 5.443 2.231 1.00 90.31 97 SER A O 1
ATOM 777 N N . VAL A 1 98 ? -17.199 6.755 4.055 1.00 92.75 98 VAL A N 1
ATOM 778 C CA . VAL A 1 98 ? -16.892 8.002 3.336 1.00 92.75 98 VAL A CA 1
ATOM 779 C C . VAL A 1 98 ? -15.462 7.971 2.808 1.00 92.75 98 VAL A C 1
ATOM 781 O O . VAL A 1 98 ? -15.246 8.275 1.636 1.00 92.75 98 VAL A O 1
ATOM 784 N N . VAL A 1 99 ? -14.505 7.549 3.636 1.00 88.50 99 VAL A N 1
ATOM 785 C CA . VAL A 1 99 ? -13.094 7.414 3.251 1.00 88.50 99 VAL A CA 1
ATOM 786 C C . VAL A 1 99 ? -12.947 6.417 2.106 1.00 88.50 99 VAL A C 1
ATOM 788 O O . VAL A 1 99 ? -12.310 6.735 1.105 1.00 88.50 99 VAL A O 1
ATOM 791 N N . ARG A 1 100 ? -13.600 5.251 2.184 1.00 84.50 100 ARG A N 1
ATOM 792 C CA . ARG A 1 100 ? -13.569 4.247 1.108 1.00 84.50 100 ARG A CA 1
ATOM 793 C C . ARG A 1 100 ? -14.158 4.766 -0.196 1.00 84.50 100 ARG A C 1
ATOM 795 O O . ARG A 1 100 ? -13.572 4.539 -1.249 1.00 84.50 100 ARG A O 1
ATOM 802 N N . LYS A 1 101 ? -15.289 5.478 -0.140 1.00 90.56 101 LYS A N 1
ATOM 803 C CA . LYS A 1 101 ? -15.887 6.098 -1.333 1.00 90.56 101 LYS A CA 1
ATOM 804 C C . LYS A 1 101 ? -14.954 7.131 -1.947 1.00 90.56 101 LYS A C 1
ATOM 806 O O . LYS A 1 101 ? -14.735 7.099 -3.149 1.00 90.56 101 LYS A O 1
ATOM 811 N 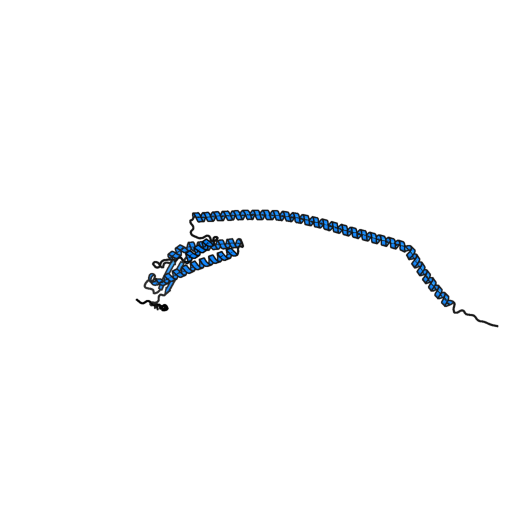N . PHE A 1 102 ? -14.374 8.002 -1.125 1.00 90.06 102 PHE A N 1
ATOM 812 C CA . PHE A 1 102 ? -13.426 9.006 -1.594 1.00 90.06 102 PHE A CA 1
ATOM 813 C C . PHE A 1 102 ? -12.182 8.367 -2.226 1.00 90.06 102 PHE A C 1
ATOM 815 O O . PHE A 1 102 ? -11.771 8.775 -3.309 1.00 90.06 102 PHE A O 1
ATOM 822 N N . ALA A 1 103 ? -11.623 7.331 -1.595 1.00 83.88 103 ALA A N 1
ATOM 823 C CA . ALA A 1 103 ? -10.496 6.577 -2.134 1.00 83.88 103 ALA A CA 1
ATOM 824 C C . ALA A 1 103 ? -10.842 5.900 -3.471 1.00 83.88 103 ALA A C 1
ATOM 826 O O . ALA A 1 103 ? -10.044 5.960 -4.401 1.00 83.88 103 ALA A O 1
ATOM 827 N N . ALA A 1 104 ? -12.038 5.312 -3.595 1.00 84.06 104 ALA A N 1
ATOM 828 C CA . ALA A 1 104 ? -12.512 4.729 -4.850 1.00 84.06 104 ALA A CA 1
ATOM 829 C C . ALA A 1 104 ? -12.639 5.789 -5.955 1.00 84.06 104 ALA A C 1
ATOM 831 O O . ALA A 1 104 ? -12.055 5.622 -7.017 1.00 84.06 104 ALA A O 1
ATOM 832 N N . THR A 1 105 ? -13.280 6.930 -5.677 1.00 89.88 105 THR A N 1
ATOM 833 C CA . THR A 1 105 ? -13.381 8.034 -6.648 1.00 89.88 105 THR A CA 1
ATOM 834 C C . THR A 1 105 ? -12.008 8.548 -7.077 1.00 89.88 105 THR A C 1
ATOM 836 O O . THR A 1 105 ? -11.800 8.857 -8.246 1.00 89.88 105 THR A O 1
ATOM 839 N N . LYS A 1 106 ? -11.042 8.619 -6.153 1.00 85.56 106 LYS A N 1
ATOM 840 C CA . LYS A 1 106 ? -9.671 9.024 -6.480 1.00 85.56 106 LYS A CA 1
ATOM 841 C C . LYS A 1 106 ? -8.955 8.025 -7.385 1.00 85.56 106 LYS A C 1
ATOM 843 O O . LYS A 1 106 ? -8.206 8.468 -8.252 1.00 85.56 106 LYS A O 1
ATOM 848 N N . ARG A 1 107 ? -9.190 6.722 -7.208 1.00 81.75 107 ARG A N 1
ATOM 849 C CA . ARG A 1 107 ? -8.675 5.688 -8.118 1.00 81.75 107 ARG A CA 1
ATOM 850 C C . ARG A 1 107 ? -9.306 5.811 -9.499 1.00 81.75 107 ARG A C 1
ATOM 852 O O . ARG A 1 107 ? -8.568 5.952 -10.462 1.00 81.75 107 ARG A O 1
ATOM 859 N N . ASP A 1 108 ? -10.630 5.920 -9.581 1.00 85.88 108 ASP A N 1
ATOM 860 C CA . ASP A 1 108 ? -11.331 6.083 -10.862 1.00 85.88 108 ASP A CA 1
ATOM 861 C C . ASP A 1 108 ? -10.846 7.334 -11.625 1.00 85.88 108 ASP A C 1
ATOM 863 O O . ASP A 1 108 ? -10.632 7.306 -12.838 1.00 85.88 108 ASP A O 1
ATOM 867 N N . GLU A 1 109 ? -10.617 8.449 -10.918 1.00 86.81 109 GLU A N 1
ATOM 868 C CA . GLU A 1 109 ? -10.025 9.664 -11.495 1.00 86.81 109 GLU A CA 1
ATOM 869 C C . GLU A 1 109 ? -8.589 9.441 -12.001 1.00 86.81 109 GLU A C 1
ATOM 871 O O . GLU A 1 109 ? -8.201 10.017 -13.022 1.00 86.81 109 GLU A O 1
ATOM 876 N N . ALA A 1 110 ? -7.781 8.659 -11.281 1.00 80.75 110 ALA A N 1
ATOM 877 C CA . ALA A 1 110 ? -6.410 8.338 -11.671 1.00 80.75 110 ALA A CA 1
ATOM 878 C C . ALA A 1 110 ? -6.381 7.427 -12.907 1.00 80.75 110 ALA A C 1
ATOM 880 O O . ALA A 1 110 ? -5.654 7.722 -13.859 1.00 80.75 110 ALA A O 1
ATOM 881 N N . ASP A 1 111 ? -7.236 6.407 -12.939 1.00 81.75 111 ASP A N 1
ATOM 882 C CA . ASP A 1 111 ? -7.397 5.493 -14.070 1.00 81.75 111 ASP A CA 1
ATOM 883 C C . ASP A 1 111 ? -7.858 6.250 -15.316 1.00 81.75 111 ASP A C 1
ATOM 885 O O . ASP A 1 111 ? -7.296 6.093 -16.403 1.00 81.75 111 ASP A O 1
ATOM 889 N N . TRP A 1 112 ? -8.816 7.167 -15.154 1.00 86.06 112 TRP A N 1
ATOM 890 C CA . TRP A 1 112 ? -9.279 8.015 -16.248 1.00 86.06 112 TRP A CA 1
ATOM 891 C C . TRP A 1 112 ? -8.178 8.932 -16.787 1.00 86.06 112 TRP A C 1
ATOM 893 O O . TRP A 1 112 ? -8.001 9.054 -18.001 1.00 86.06 112 TRP A O 1
ATOM 903 N N . LYS A 1 113 ? -7.384 9.557 -15.908 1.00 84.44 113 LYS A N 1
ATOM 904 C CA . LYS A 1 113 ? -6.225 10.365 -16.328 1.00 84.44 113 LYS A CA 1
ATOM 905 C C . LYS A 1 113 ? -5.205 9.530 -17.085 1.00 84.44 113 LYS A C 1
ATOM 907 O O . LYS A 1 113 ? -4.665 9.990 -18.087 1.00 84.44 113 LYS A O 1
ATOM 912 N N . ARG A 1 114 ? -4.941 8.313 -16.618 1.00 79.12 114 ARG A N 1
ATOM 913 C CA . ARG A 1 114 ? -4.002 7.399 -17.259 1.00 79.12 114 ARG A CA 1
ATOM 914 C C . ARG A 1 114 ? -4.467 6.997 -18.655 1.00 79.12 114 ARG A C 1
ATOM 916 O O . ARG A 1 114 ? -3.659 7.020 -19.584 1.00 79.12 114 ARG A O 1
ATOM 923 N N . PHE A 1 115 ? -5.760 6.705 -18.799 1.00 82.31 115 PHE A N 1
ATOM 924 C CA . PHE A 1 115 ? -6.395 6.437 -20.085 1.00 82.31 115 PHE A CA 1
ATOM 925 C C . PHE A 1 115 ? -6.260 7.632 -21.041 1.00 82.31 115 PHE A C 1
ATOM 927 O O . PHE A 1 115 ? -5.827 7.459 -22.176 1.00 82.31 115 PHE A O 1
ATOM 934 N N . LEU A 1 116 ? -6.540 8.856 -20.574 1.00 85.06 116 LEU A N 1
ATOM 935 C CA . LEU A 1 116 ? -6.419 10.077 -21.385 1.00 85.06 116 LEU A CA 1
ATOM 936 C C . LEU A 1 116 ? -4.979 10.396 -21.809 1.00 85.06 116 LEU A C 1
ATOM 938 O O . LEU A 1 116 ? -4.764 10.929 -22.894 1.00 85.06 116 LEU A O 1
ATOM 942 N N . LEU A 1 117 ? -4.000 10.098 -20.953 1.00 81.44 117 LEU A N 1
ATOM 943 C CA . LEU A 1 117 ? -2.582 10.326 -21.233 1.00 81.44 117 LEU A CA 1
ATOM 944 C C . LEU A 1 117 ? -1.964 9.235 -22.119 1.00 81.44 117 LEU A C 1
ATOM 946 O O . LEU A 1 117 ? -0.791 9.356 -22.467 1.00 81.44 117 LEU A O 1
ATOM 950 N N . CYS A 1 118 ? -2.716 8.177 -22.459 1.00 79.44 118 CYS A N 1
ATOM 951 C CA . CYS A 1 118 ? -2.197 6.986 -23.136 1.00 79.44 118 CYS A CA 1
ATOM 952 C C . CYS A 1 118 ? -0.897 6.481 -22.483 1.00 79.44 118 CYS A C 1
ATOM 954 O O . CYS A 1 118 ? 0.070 6.147 -23.172 1.00 79.44 118 CYS A O 1
ATOM 956 N N . SER A 1 119 ? -0.846 6.491 -21.145 1.00 76.75 119 SER A N 1
ATOM 957 C CA . SER A 1 119 ? 0.361 6.110 -20.409 1.00 76.75 119 SER A CA 1
ATOM 958 C C . SER A 1 119 ? 0.729 4.664 -20.724 1.00 76.75 119 SER A C 1
ATOM 960 O O . SER A 1 119 ? -0.083 3.764 -20.526 1.00 76.75 119 SER A O 1
ATOM 962 N N . LYS A 1 120 ? 1.967 4.447 -21.174 1.00 81.00 120 LYS A N 1
ATOM 963 C CA . LYS A 1 120 ? 2.513 3.112 -21.463 1.00 81.00 120 LYS A CA 1
ATOM 964 C C . LYS A 1 120 ? 3.018 2.384 -20.214 1.00 81.00 120 LYS A C 1
ATOM 966 O O . LYS A 1 120 ? 3.305 1.196 -20.279 1.00 81.00 120 LYS A O 1
ATOM 971 N N . LEU A 1 121 ? 3.155 3.104 -19.099 1.00 89.38 121 LEU A N 1
ATOM 972 C CA . LEU A 1 121 ? 3.641 2.552 -17.837 1.00 89.38 121 LEU A CA 1
ATOM 973 C C . LEU A 1 121 ? 2.565 1.710 -17.145 1.00 89.38 121 LEU A C 1
ATOM 975 O O . LEU A 1 121 ? 1.414 2.153 -17.158 1.00 89.38 121 LEU A O 1
ATOM 979 N N . PRO A 1 122 ? 2.936 0.579 -16.512 1.00 91.00 122 PRO A N 1
ATOM 980 C CA . PRO A 1 122 ? 2.021 -0.336 -15.837 1.00 91.00 122 PRO A CA 1
ATOM 981 C C . PRO A 1 122 ? 1.490 0.236 -14.515 1.00 91.00 122 PRO A C 1
ATOM 983 O O . PRO A 1 122 ? 2.052 1.175 -13.949 1.00 91.00 122 PRO A O 1
ATOM 986 N N . ASP A 1 123 ? 0.378 -0.311 -14.014 1.00 88.56 123 ASP A N 1
ATOM 987 C CA . ASP A 1 123 ? -0.183 0.038 -12.708 1.00 88.56 123 ASP A CA 1
ATOM 988 C C . ASP A 1 123 ? 0.533 -0.771 -11.633 1.00 88.56 123 ASP A C 1
ATOM 990 O O . ASP A 1 123 ? 0.471 -1.999 -11.672 1.00 88.56 123 ASP A O 1
ATOM 994 N N . PRO A 1 124 ? 1.196 -0.121 -10.659 1.00 88.50 124 PRO A N 1
ATOM 995 C CA . PRO A 1 124 ? 1.812 -0.836 -9.552 1.00 88.50 124 PRO A CA 1
ATOM 996 C C . PRO A 1 124 ? 0.829 -1.714 -8.775 1.00 88.50 124 PRO A C 1
ATOM 998 O O . PRO A 1 124 ? 1.241 -2.726 -8.222 1.00 88.50 124 PRO A O 1
ATOM 1001 N N . THR A 1 125 ? -0.460 -1.357 -8.729 1.00 84.50 125 THR A N 1
ATOM 1002 C CA . THR A 1 125 ? -1.477 -2.160 -8.032 1.00 84.50 125 THR A CA 1
ATOM 1003 C C . THR A 1 125 ? -1.927 -3.388 -8.834 1.00 84.50 125 THR A C 1
ATOM 1005 O O . THR A 1 125 ? -2.505 -4.317 -8.268 1.00 84.50 125 THR A O 1
ATOM 1008 N N . ASN A 1 126 ? -1.609 -3.437 -10.132 1.00 89.00 126 ASN A N 1
ATOM 1009 C CA . ASN A 1 126 ? -1.899 -4.550 -11.027 1.00 89.00 126 ASN A CA 1
ATOM 1010 C C . ASN A 1 126 ? -0.641 -5.406 -11.245 1.00 89.00 126 ASN A C 1
ATOM 1012 O O . ASN A 1 126 ? 0.128 -5.214 -12.187 1.00 89.00 126 ASN A O 1
ATOM 1016 N N . GLU A 1 127 ? -0.447 -6.387 -10.366 1.00 89.94 127 GLU A N 1
ATOM 1017 C CA . GLU A 1 127 ? 0.718 -7.282 -10.381 1.00 89.94 127 GLU A CA 1
ATOM 1018 C C . GLU A 1 127 ? 0.965 -7.974 -11.746 1.00 89.94 127 GLU A C 1
ATOM 1020 O O . GLU A 1 127 ? 2.107 -7.960 -12.213 1.00 89.94 127 GLU A O 1
ATOM 1025 N N . PRO A 1 128 ? -0.042 -8.534 -12.449 1.00 92.62 128 PRO A N 1
ATOM 1026 C CA . PRO A 1 128 ? 0.150 -9.082 -13.796 1.00 92.62 128 PRO A CA 1
ATOM 1027 C C . PRO A 1 128 ? 0.713 -8.087 -14.818 1.00 92.62 128 PRO A C 1
ATOM 1029 O O . PRO A 1 128 ? 1.587 -8.444 -15.613 1.00 92.62 128 PRO A O 1
ATOM 1032 N N . GLU A 1 129 ? 0.221 -6.846 -14.810 1.00 91.56 129 GLU A N 1
ATOM 1033 C CA . GLU A 1 129 ? 0.683 -5.801 -15.728 1.00 91.56 129 GLU A CA 1
ATOM 1034 C C . GLU A 1 129 ? 2.141 -5.437 -15.426 1.00 91.56 129 GLU A C 1
ATOM 1036 O O . GLU A 1 129 ? 2.973 -5.372 -16.334 1.00 91.56 129 GLU A O 1
ATOM 1041 N N . LEU A 1 130 ? 2.466 -5.291 -14.139 1.00 93.38 130 LEU A N 1
ATOM 1042 C CA . LEU A 1 130 ? 3.811 -4.981 -13.678 1.00 93.38 130 LEU A CA 1
ATOM 1043 C C . LEU A 1 130 ? 4.808 -6.092 -14.028 1.00 93.38 130 LEU A C 1
ATOM 1045 O O . LEU A 1 130 ? 5.876 -5.811 -14.565 1.00 93.38 130 LEU A O 1
ATOM 1049 N N . ASN A 1 131 ? 4.443 -7.354 -13.797 1.00 94.00 131 ASN A N 1
ATOM 1050 C CA . ASN A 1 131 ? 5.266 -8.510 -14.160 1.00 94.00 131 ASN A CA 1
ATOM 1051 C C . ASN A 1 131 ? 5.532 -8.579 -15.664 1.00 94.00 131 ASN A C 1
ATOM 1053 O O . ASN A 1 131 ? 6.661 -8.831 -16.083 1.00 94.00 131 ASN A O 1
ATOM 1057 N N . THR A 1 132 ? 4.503 -8.322 -16.471 1.00 94.56 132 THR A N 1
ATOM 1058 C CA . THR A 1 132 ? 4.632 -8.303 -17.931 1.00 94.56 132 THR A CA 1
ATOM 1059 C C . THR A 1 132 ? 5.594 -7.203 -18.368 1.00 94.56 132 THR A C 1
ATOM 1061 O O . THR A 1 132 ? 6.512 -7.465 -19.140 1.00 94.56 132 THR A O 1
ATOM 1064 N N . TYR A 1 133 ? 5.434 -5.990 -17.835 1.00 94.62 133 TYR A N 1
ATOM 1065 C CA . TYR A 1 133 ? 6.324 -4.873 -18.143 1.00 94.62 133 TYR A CA 1
ATOM 1066 C C . TYR A 1 133 ? 7.776 -5.160 -17.742 1.00 94.62 133 TYR A C 1
ATOM 1068 O O . TYR A 1 133 ? 8.681 -4.957 -18.546 1.00 94.62 133 TYR A O 1
ATOM 1076 N N . LEU A 1 134 ? 8.004 -5.665 -16.523 1.00 94.50 134 LEU A N 1
ATOM 1077 C CA . LEU A 1 134 ? 9.345 -6.009 -16.041 1.00 94.50 134 LEU A CA 1
ATOM 1078 C C . LEU A 1 134 ? 10.007 -7.072 -16.927 1.00 94.50 134 LEU A C 1
ATOM 1080 O O . LEU A 1 134 ? 11.191 -6.948 -17.230 1.00 94.50 134 LEU A O 1
ATOM 1084 N N . GLY A 1 135 ? 9.252 -8.084 -17.364 1.00 94.94 135 GLY A N 1
ATOM 1085 C CA . GLY A 1 135 ? 9.743 -9.112 -18.284 1.00 94.94 135 GLY A CA 1
ATOM 1086 C C . GLY A 1 135 ? 10.118 -8.541 -19.652 1.00 94.94 135 GLY A C 1
ATOM 1087 O O . GLY A 1 135 ? 11.242 -8.731 -20.108 1.00 94.94 135 GLY A O 1
ATOM 1088 N N . LEU A 1 136 ? 9.213 -7.771 -20.265 1.00 94.12 136 LEU A N 1
ATOM 1089 C CA . LEU A 1 136 ? 9.458 -7.140 -21.565 1.00 94.12 136 LEU A CA 1
ATOM 1090 C C . LEU A 1 136 ? 10.670 -6.205 -21.524 1.00 94.12 136 LEU A C 1
ATOM 1092 O O . LEU A 1 136 ? 11.526 -6.261 -22.403 1.00 94.12 136 LEU A O 1
ATOM 1096 N N . TRP A 1 137 ? 10.783 -5.383 -20.479 1.00 94.00 137 TRP A N 1
ATOM 1097 C CA . TRP A 1 137 ? 11.899 -4.453 -20.354 1.00 94.00 137 TRP A CA 1
ATOM 1098 C C . TRP A 1 137 ? 13.220 -5.161 -20.042 1.00 94.00 137 TRP A C 1
ATOM 1100 O O . TRP A 1 137 ? 14.283 -4.706 -20.463 1.00 94.00 137 TRP A O 1
ATOM 1110 N N . ALA A 1 138 ? 13.189 -6.300 -19.345 1.00 93.94 138 ALA A N 1
ATOM 1111 C CA . ALA A 1 138 ? 14.376 -7.126 -19.148 1.00 93.94 138 ALA A CA 1
ATOM 1112 C C . ALA A 1 138 ? 14.925 -7.657 -20.483 1.00 93.94 138 ALA A C 1
ATOM 1114 O O . ALA A 1 138 ? 16.132 -7.561 -20.713 1.00 93.94 138 ALA A O 1
ATOM 1115 N N . GLU A 1 139 ? 14.045 -8.138 -21.365 1.00 92.06 139 GLU A N 1
ATOM 1116 C CA . GLU A 1 139 ? 14.388 -8.677 -22.689 1.00 92.06 139 GLU A CA 1
ATOM 1117 C C . GLU A 1 139 ? 14.782 -7.594 -23.705 1.00 92.06 139 GLU A C 1
ATOM 1119 O O . GLU A 1 139 ? 15.576 -7.851 -24.609 1.00 92.06 139 GLU A O 1
ATOM 1124 N N . GLU A 1 140 ? 14.265 -6.373 -23.553 1.00 89.44 140 GLU A N 1
ATOM 1125 C CA . GLU A 1 140 ? 14.534 -5.268 -24.470 1.00 89.44 140 GLU A CA 1
ATOM 1126 C C . GLU A 1 140 ? 16.019 -4.872 -24.482 1.00 89.44 140 GLU A C 1
ATOM 1128 O O . GLU A 1 140 ? 16.595 -4.450 -23.477 1.00 89.44 140 GLU A O 1
ATOM 1133 N N . THR A 1 141 ? 16.671 -4.970 -25.637 1.00 83.00 141 THR A N 1
ATOM 1134 C CA . THR A 1 141 ? 18.049 -4.501 -25.801 1.00 83.00 141 THR A CA 1
ATOM 1135 C C . THR A 1 141 ? 18.070 -2.990 -25.979 1.00 83.00 141 THR A C 1
ATOM 1137 O O . THR A 1 141 ? 17.429 -2.459 -26.884 1.00 83.00 141 THR A O 1
ATOM 1140 N N . VAL A 1 142 ? 18.834 -2.294 -25.140 1.00 78.56 142 VAL A N 1
ATOM 1141 C CA . VAL A 1 142 ? 18.940 -0.835 -25.201 1.00 78.56 142 VAL A CA 1
ATOM 1142 C C . VAL A 1 142 ? 20.091 -0.436 -26.128 1.00 78.56 142 VAL A C 1
ATOM 1144 O O . VAL A 1 142 ? 21.250 -0.773 -25.875 1.00 78.56 142 VAL A O 1
ATOM 1147 N N . GLY A 1 143 ? 19.758 0.283 -27.203 1.00 70.19 143 GLY A N 1
ATOM 1148 C CA . GLY A 1 143 ? 20.691 0.680 -28.265 1.00 70.19 143 GLY A CA 1
ATOM 1149 C C . GLY A 1 143 ? 20.926 -0.411 -29.319 1.00 70.19 143 GLY A C 1
ATOM 1150 O O . GLY A 1 143 ? 20.588 -1.579 -29.120 1.00 70.19 143 GLY A O 1
ATOM 1151 N N . ASN A 1 144 ? 21.560 -0.039 -30.432 1.00 71.00 144 ASN A N 1
ATOM 1152 C CA . ASN A 1 144 ? 21.875 -0.935 -31.554 1.00 71.00 144 ASN A CA 1
ATOM 1153 C C . ASN A 1 144 ? 23.392 -1.098 -31.713 1.00 71.00 144 ASN A C 1
ATOM 1155 O O . ASN A 1 144 ? 24.149 -0.274 -31.210 1.00 71.00 144 ASN A O 1
ATOM 1159 N N . ASP A 1 145 ? 23.846 -2.148 -32.410 1.00 68.25 145 ASP A N 1
ATOM 1160 C CA . ASP A 1 145 ? 25.291 -2.373 -32.623 1.00 68.25 145 ASP A CA 1
ATOM 1161 C C . ASP A 1 145 ? 25.911 -1.239 -33.450 1.00 68.25 145 ASP A C 1
ATOM 1163 O O . ASP A 1 145 ? 27.076 -0.900 -33.274 1.00 68.25 145 ASP A O 1
ATOM 1167 N N . ASP A 1 146 ? 25.096 -0.606 -34.294 1.00 68.44 146 ASP A N 1
ATOM 1168 C CA . ASP A 1 146 ? 25.495 0.511 -35.146 1.00 68.44 146 ASP A CA 1
ATOM 1169 C C . ASP A 1 146 ? 25.641 1.845 -34.386 1.00 68.44 146 ASP A C 1
ATOM 1171 O O . ASP A 1 146 ? 26.271 2.770 -34.897 1.00 68.44 146 ASP A O 1
ATOM 1175 N N . ASP A 1 147 ? 25.067 1.966 -33.180 1.00 73.38 147 ASP A N 1
ATOM 1176 C CA . ASP A 1 147 ? 25.184 3.156 -32.328 1.00 73.38 147 ASP A CA 1
ATOM 1177 C C . ASP A 1 147 ? 25.370 2.760 -30.851 1.00 73.38 147 ASP A C 1
ATOM 1179 O O . ASP A 1 147 ? 24.386 2.601 -30.118 1.00 73.38 147 ASP A O 1
ATOM 1183 N N . PRO A 1 148 ? 26.623 2.624 -30.376 1.00 73.69 148 PRO A N 1
ATOM 1184 C CA . PRO A 1 148 ? 26.925 2.303 -28.984 1.00 73.69 148 PRO A CA 1
ATOM 1185 C C . PRO A 1 148 ? 26.722 3.495 -28.029 1.00 73.69 148 PRO A C 1
ATOM 1187 O O . PRO A 1 148 ? 27.369 3.568 -26.987 1.00 73.69 148 PRO A O 1
ATOM 1190 N N . SER A 1 149 ? 25.849 4.453 -28.355 1.00 77.50 149 SER A N 1
ATOM 1191 C CA . SER A 1 149 ? 25.554 5.598 -27.496 1.00 77.50 149 SER A CA 1
ATOM 1192 C C . SER A 1 149 ? 24.662 5.236 -26.300 1.00 77.50 149 SER A C 1
ATOM 1194 O O . SER A 1 149 ? 23.866 4.297 -26.320 1.00 77.50 149 SER A O 1
ATOM 1196 N N . VAL A 1 150 ? 24.753 6.041 -25.236 1.00 83.00 150 VAL A N 1
ATOM 1197 C CA . VAL A 1 150 ? 23.854 5.942 -24.071 1.00 83.00 150 VAL A CA 1
ATOM 1198 C C . VAL A 1 150 ? 22.470 6.540 -24.370 1.00 83.00 150 VAL A C 1
ATOM 1200 O O . VAL A 1 150 ? 21.565 6.420 -23.551 1.00 83.00 150 VAL A O 1
ATOM 1203 N N . GLN A 1 151 ? 22.259 7.181 -25.527 1.00 83.75 151 GLN A N 1
ATOM 1204 C CA . GLN A 1 151 ? 21.067 8.003 -25.763 1.00 83.75 151 GLN A CA 1
ATOM 1205 C C . GLN A 1 151 ? 19.767 7.200 -25.650 1.00 83.75 151 GLN A C 1
ATOM 1207 O O . GLN A 1 151 ? 18.849 7.627 -24.958 1.00 83.75 151 GLN A O 1
ATOM 1212 N N . ALA A 1 152 ? 19.724 5.996 -26.227 1.00 85.50 152 ALA A N 1
ATOM 1213 C CA . ALA A 1 152 ? 18.556 5.122 -26.130 1.00 85.50 152 ALA A CA 1
ATOM 1214 C C . ALA A 1 152 ? 18.214 4.743 -24.676 1.00 85.50 152 ALA A C 1
ATOM 1216 O O . ALA A 1 152 ? 17.041 4.609 -24.331 1.00 85.50 152 ALA A O 1
ATOM 1217 N N . LEU A 1 153 ? 19.226 4.593 -23.811 1.00 87.94 153 LEU A N 1
ATOM 1218 C CA . LEU A 1 153 ? 19.006 4.341 -22.387 1.00 87.94 153 LEU A CA 1
ATOM 1219 C C . LEU A 1 153 ? 18.456 5.579 -21.700 1.00 87.94 153 LEU A C 1
ATOM 1221 O O . LEU A 1 153 ? 17.474 5.482 -20.975 1.00 87.94 153 LEU A O 1
ATOM 1225 N N . VAL A 1 154 ? 19.058 6.739 -21.954 1.00 86.94 154 VAL A N 1
ATOM 1226 C CA . VAL A 1 154 ? 18.591 8.008 -21.390 1.00 86.94 154 VAL A CA 1
ATOM 1227 C C . VAL A 1 154 ? 17.133 8.240 -21.747 1.00 86.94 154 VAL A C 1
ATOM 1229 O O . VAL A 1 154 ? 16.364 8.598 -20.866 1.00 86.94 154 VAL A O 1
ATOM 1232 N N . ASP A 1 155 ? 16.742 8.021 -22.998 1.00 86.44 155 ASP A N 1
ATOM 1233 C CA . ASP A 1 155 ? 15.370 8.270 -23.437 1.00 86.44 155 ASP A CA 1
ATOM 1234 C C . ASP A 1 155 ? 14.359 7.362 -22.709 1.00 86.44 155 ASP A C 1
ATOM 1236 O O . ASP A 1 155 ? 13.225 7.771 -22.463 1.00 86.44 155 ASP A O 1
ATOM 1240 N N . ALA A 1 156 ? 14.777 6.155 -22.306 1.00 88.56 156 ALA A N 1
ATOM 1241 C CA . ALA A 1 156 ? 13.951 5.197 -21.570 1.00 88.56 156 ALA A CA 1
ATOM 1242 C C . ALA A 1 156 ? 13.961 5.392 -20.036 1.00 88.56 156 ALA A C 1
ATOM 1244 O O . ALA A 1 156 ? 13.032 4.956 -19.350 1.00 88.56 156 ALA A O 1
ATOM 1245 N N . LEU A 1 157 ? 14.992 6.034 -19.469 1.00 88.81 157 LEU A N 1
ATOM 1246 C CA . LEU A 1 157 ? 15.160 6.173 -18.015 1.00 88.81 157 LEU A CA 1
ATOM 1247 C C . LEU A 1 157 ? 14.058 6.987 -17.310 1.00 88.81 157 LEU A C 1
ATOM 1249 O O . LEU A 1 157 ? 13.629 6.547 -16.244 1.00 88.81 157 LEU A O 1
ATOM 1253 N N . PRO A 1 158 ? 13.550 8.117 -17.844 1.00 89.00 158 PRO A N 1
ATOM 1254 C CA . PRO A 1 158 ? 12.491 8.883 -17.189 1.00 89.00 158 PRO A CA 1
ATOM 1255 C C . PRO A 1 158 ? 11.236 8.055 -16.910 1.00 89.00 158 PRO A C 1
ATOM 1257 O O . PRO A 1 158 ? 10.656 8.139 -15.827 1.00 89.00 158 PRO A O 1
ATOM 1260 N N . ASP A 1 159 ? 10.837 7.219 -17.867 1.00 89.81 159 ASP A N 1
ATOM 1261 C CA . ASP A 1 159 ? 9.690 6.324 -17.734 1.00 89.81 159 ASP A CA 1
ATOM 1262 C C . ASP A 1 159 ? 9.967 5.221 -16.698 1.00 89.81 159 ASP A C 1
ATOM 1264 O O . ASP A 1 159 ? 9.120 4.935 -15.844 1.00 89.81 159 ASP A O 1
ATOM 1268 N N . ALA A 1 160 ? 11.182 4.666 -16.697 1.00 91.12 160 ALA A N 1
ATOM 1269 C CA . ALA A 1 160 ? 11.628 3.690 -15.708 1.00 91.12 160 ALA A CA 1
ATOM 1270 C C . ALA A 1 160 ? 11.654 4.249 -14.269 1.00 91.12 160 ALA A C 1
ATOM 1272 O O . ALA A 1 160 ? 11.145 3.612 -13.344 1.00 91.12 160 ALA A O 1
ATOM 1273 N N . GLU A 1 161 ? 12.192 5.453 -14.067 1.00 90.94 161 GLU A N 1
ATOM 1274 C CA . GLU A 1 161 ? 12.219 6.125 -12.761 1.00 90.94 161 GLU A CA 1
ATOM 1275 C C . GLU A 1 161 ? 10.827 6.538 -12.298 1.00 90.94 161 GLU A C 1
ATOM 1277 O O . GLU A 1 161 ? 10.474 6.392 -11.125 1.00 90.94 161 GLU A O 1
ATOM 1282 N N . LYS A 1 162 ? 9.990 7.014 -13.223 1.00 91.06 162 LYS A N 1
ATOM 1283 C CA . LYS A 1 162 ? 8.592 7.315 -12.925 1.00 91.06 162 LYS A CA 1
ATOM 1284 C C . LYS A 1 162 ? 7.863 6.069 -12.433 1.00 91.06 162 LYS A C 1
ATOM 1286 O O . LYS A 1 162 ? 7.113 6.155 -11.463 1.00 91.06 162 LYS A O 1
ATOM 1291 N N . LEU A 1 163 ? 8.118 4.908 -13.035 1.00 93.25 163 LEU A N 1
ATOM 1292 C CA . LEU A 1 163 ? 7.581 3.645 -12.540 1.00 93.25 163 LEU A CA 1
ATOM 1293 C C . LEU A 1 163 ? 8.129 3.290 -11.146 1.00 93.25 163 LEU A C 1
ATOM 1295 O O . LEU A 1 163 ? 7.342 2.919 -10.278 1.00 93.25 163 LEU A O 1
ATOM 1299 N N . CYS A 1 164 ? 9.430 3.459 -10.886 1.00 94.50 164 CYS A N 1
ATOM 1300 C CA . CYS A 1 164 ? 10.004 3.277 -9.545 1.00 94.50 164 CYS A CA 1
ATOM 1301 C C . CYS A 1 164 ? 9.299 4.142 -8.488 1.00 94.50 164 CYS A C 1
ATOM 1303 O O . CYS A 1 164 ? 8.976 3.647 -7.406 1.00 94.50 164 CYS A O 1
ATOM 1305 N N . ASN A 1 165 ? 9.031 5.411 -8.805 1.00 92.69 165 ASN A N 1
ATOM 1306 C CA . ASN A 1 165 ? 8.313 6.326 -7.918 1.00 92.69 165 ASN A CA 1
ATOM 1307 C C . ASN A 1 165 ? 6.870 5.866 -7.685 1.00 92.69 165 ASN A C 1
ATOM 1309 O O . ASN A 1 165 ? 6.447 5.769 -6.535 1.00 92.69 165 ASN A O 1
ATOM 1313 N N . ASN A 1 166 ? 6.152 5.475 -8.742 1.00 92.19 166 ASN A N 1
ATOM 1314 C CA . ASN A 1 166 ? 4.787 4.956 -8.622 1.00 92.19 166 ASN A CA 1
ATOM 1315 C C . ASN A 1 166 ? 4.730 3.687 -7.745 1.00 92.19 166 ASN A C 1
ATOM 1317 O O . ASN A 1 166 ? 3.835 3.547 -6.913 1.00 92.19 166 ASN A O 1
ATOM 1321 N N . ILE A 1 167 ? 5.691 2.764 -7.893 1.00 94.12 167 ILE A N 1
ATOM 1322 C CA . ILE A 1 167 ? 5.773 1.564 -7.044 1.00 94.12 167 ILE A CA 1
ATOM 1323 C C . ILE A 1 167 ? 6.079 1.955 -5.592 1.00 94.12 167 ILE A C 1
ATOM 1325 O O . ILE A 1 167 ? 5.478 1.404 -4.674 1.00 94.12 167 ILE A O 1
ATOM 1329 N N . ALA A 1 168 ? 6.985 2.908 -5.356 1.00 93.88 168 ALA A N 1
ATOM 1330 C CA . ALA A 1 168 ? 7.310 3.373 -4.008 1.00 93.88 168 ALA A CA 1
ATOM 1331 C C . ALA A 1 168 ? 6.108 4.037 -3.310 1.00 93.88 168 ALA A C 1
ATOM 1333 O O . ALA A 1 168 ? 5.873 3.788 -2.125 1.00 93.88 168 ALA A O 1
ATOM 1334 N N . GLU A 1 169 ? 5.318 4.823 -4.043 1.00 91.31 169 GLU A N 1
ATOM 1335 C CA . GLU A 1 169 ? 4.054 5.381 -3.553 1.00 91.31 169 GLU A CA 1
ATOM 1336 C C . GLU A 1 169 ? 3.053 4.274 -3.199 1.00 91.31 169 GLU A C 1
ATOM 1338 O O . GLU A 1 169 ? 2.489 4.284 -2.103 1.00 91.31 169 GLU A O 1
ATOM 1343 N N . ALA A 1 170 ? 2.895 3.266 -4.064 1.00 90.50 170 ALA A N 1
ATOM 1344 C CA . ALA A 1 170 ? 2.035 2.115 -3.791 1.00 90.50 170 ALA A CA 1
ATOM 1345 C C . ALA A 1 170 ? 2.487 1.330 -2.547 1.00 90.50 170 ALA A C 1
ATOM 1347 O O . ALA A 1 170 ? 1.655 0.944 -1.728 1.00 90.50 170 ALA A O 1
ATOM 1348 N N . VAL A 1 171 ? 3.801 1.160 -2.338 1.00 92.31 171 VAL A N 1
ATOM 1349 C CA . VAL A 1 171 ? 4.338 0.565 -1.101 1.00 92.31 171 VAL A CA 1
ATOM 1350 C C . VAL A 1 171 ? 3.897 1.375 0.118 1.00 92.31 171 VAL A C 1
ATOM 1352 O O . VAL A 1 171 ? 3.478 0.778 1.107 1.00 92.31 171 VAL A O 1
ATOM 1355 N N . SER A 1 172 ? 3.975 2.710 0.066 1.00 88.19 172 SER A N 1
ATOM 1356 C CA . SER A 1 172 ? 3.559 3.571 1.183 1.00 88.19 172 SER A CA 1
ATOM 1357 C C . SER A 1 172 ? 2.073 3.400 1.505 1.00 88.19 172 SER A C 1
ATOM 1359 O O . SER A 1 172 ? 1.718 3.266 2.673 1.00 88.19 172 SER A O 1
ATOM 1361 N N . LEU A 1 173 ? 1.220 3.333 0.481 1.00 86.69 173 LEU A N 1
ATOM 1362 C CA . LEU A 1 173 ? -0.221 3.130 0.651 1.00 86.69 173 LEU A CA 1
ATOM 1363 C C . LEU A 1 173 ? -0.548 1.768 1.282 1.00 86.69 173 LEU A C 1
ATOM 1365 O O . LEU A 1 173 ? -1.372 1.691 2.193 1.00 86.69 173 LEU A O 1
ATOM 1369 N N . GLU A 1 174 ? 0.119 0.694 0.853 1.00 86.94 174 GLU A N 1
ATOM 1370 C CA . GLU A 1 174 ? -0.086 -0.640 1.436 1.00 86.94 174 GLU A CA 1
ATOM 1371 C C . GLU A 1 174 ? 0.504 -0.764 2.856 1.00 86.94 174 GLU A C 1
ATOM 1373 O O . GLU A 1 174 ? 0.005 -1.561 3.657 1.00 86.94 174 GLU A O 1
ATOM 1378 N N . CYS A 1 175 ? 1.516 0.046 3.211 1.00 83.94 175 CYS A N 1
ATOM 1379 C CA . CYS A 1 175 ? 1.979 0.166 4.602 1.00 83.94 175 CYS A CA 1
ATOM 1380 C C . CYS A 1 175 ? 0.871 0.719 5.501 1.00 83.94 175 CYS A C 1
ATOM 1382 O O . CYS A 1 175 ? 0.599 0.145 6.557 1.00 83.94 175 CYS A O 1
ATOM 1384 N N . ASP A 1 176 ? 0.221 1.802 5.070 1.00 81.12 176 ASP A N 1
ATOM 1385 C CA . ASP A 1 176 ? -0.862 2.441 5.823 1.00 81.12 176 ASP A CA 1
ATOM 1386 C C . ASP A 1 176 ? -2.089 1.521 5.946 1.00 81.12 176 ASP A C 1
ATOM 1388 O O . ASP A 1 176 ? -2.783 1.528 6.964 1.00 81.12 176 ASP A O 1
ATOM 1392 N N . ALA A 1 177 ? -2.325 0.671 4.941 1.00 82.12 177 ALA A N 1
ATOM 1393 C CA . ALA A 1 177 ? -3.382 -0.340 4.942 1.00 82.12 177 ALA A CA 1
ATOM 1394 C C . ALA A 1 177 ? -3.059 -1.602 5.771 1.00 82.12 177 ALA A C 1
ATOM 1396 O O . ALA A 1 177 ? -3.907 -2.491 5.870 1.00 82.12 177 ALA A O 1
ATOM 1397 N N . LEU A 1 178 ? -1.858 -1.704 6.361 1.00 85.00 178 LEU A N 1
ATOM 1398 C CA . LEU A 1 178 ? -1.367 -2.878 7.102 1.00 85.00 178 LEU A CA 1
ATOM 1399 C C . LEU A 1 178 ? -1.378 -4.183 6.278 1.00 85.00 178 LEU A C 1
ATOM 1401 O O . LEU A 1 178 ? -1.472 -5.286 6.824 1.00 85.00 178 LEU A O 1
ATOM 1405 N N . ASN A 1 179 ? -1.255 -4.077 4.953 1.00 87.81 179 ASN A N 1
ATOM 1406 C CA . ASN A 1 179 ? -1.257 -5.217 4.044 1.00 87.81 179 ASN A CA 1
ATOM 1407 C C . ASN A 1 179 ? 0.173 -5.699 3.762 1.00 87.81 179 ASN A C 1
ATOM 1409 O O . ASN A 1 179 ? 0.778 -5.406 2.728 1.00 87.81 179 ASN A O 1
ATOM 1413 N N . HIS A 1 180 ? 0.727 -6.465 4.700 1.00 87.88 180 HIS A N 1
ATOM 1414 C CA . HIS A 1 180 ? 2.119 -6.918 4.627 1.00 87.88 180 HIS A CA 1
ATOM 1415 C C . HIS A 1 180 ? 2.443 -7.767 3.388 1.00 87.88 180 HIS A C 1
ATOM 1417 O O . HIS A 1 180 ? 3.563 -7.695 2.887 1.00 87.88 180 HIS A O 1
ATOM 1423 N N . GLY A 1 181 ? 1.491 -8.555 2.876 1.00 89.38 181 GLY A N 1
ATOM 1424 C CA . GLY A 1 181 ? 1.712 -9.392 1.692 1.00 89.38 181 GLY A CA 1
ATOM 1425 C C . GLY A 1 181 ? 1.950 -8.553 0.436 1.00 89.38 181 GLY A C 1
ATOM 1426 O O . GLY A 1 181 ? 2.987 -8.687 -0.213 1.00 89.38 181 GLY A O 1
ATOM 1427 N N . ALA A 1 182 ? 1.033 -7.625 0.149 1.00 88.06 182 ALA A N 1
ATOM 1428 C CA . ALA A 1 182 ? 1.167 -6.714 -0.987 1.00 88.06 182 ALA A CA 1
ATOM 1429 C C . ALA A 1 182 ? 2.400 -5.808 -0.847 1.00 88.06 182 ALA A C 1
ATOM 1431 O O . ALA A 1 182 ? 3.143 -5.615 -1.809 1.00 88.06 182 ALA A O 1
ATOM 1432 N N . GLN A 1 183 ? 2.678 -5.324 0.368 1.00 91.12 183 GLN A N 1
ATOM 1433 C CA . GLN A 1 183 ? 3.860 -4.513 0.662 1.00 91.12 183 GLN A CA 1
ATOM 1434 C C . GLN A 1 183 ? 5.168 -5.232 0.292 1.00 91.12 183 GLN A C 1
ATOM 1436 O O . GLN A 1 183 ? 6.064 -4.624 -0.300 1.00 91.12 183 GLN A O 1
ATOM 1441 N N . VAL A 1 184 ? 5.309 -6.512 0.654 1.00 92.94 184 VAL A N 1
ATOM 1442 C CA . VAL A 1 184 ? 6.511 -7.297 0.338 1.00 92.94 184 VAL A CA 1
ATOM 1443 C C . VAL A 1 184 ? 6.642 -7.496 -1.170 1.00 92.94 184 VAL A C 1
ATOM 1445 O O . VAL A 1 184 ? 7.722 -7.248 -1.704 1.00 92.94 184 VAL A O 1
ATOM 1448 N N . ASN A 1 185 ? 5.560 -7.854 -1.864 1.00 93.06 185 ASN A N 1
ATOM 1449 C CA . ASN A 1 185 ? 5.582 -8.061 -3.316 1.00 93.06 185 ASN A CA 1
ATOM 1450 C C . ASN A 1 185 ? 5.984 -6.782 -4.066 1.00 93.06 185 ASN A C 1
ATOM 1452 O O . ASN A 1 185 ? 6.912 -6.798 -4.873 1.00 93.06 185 ASN A O 1
ATOM 1456 N N . LEU A 1 186 ? 5.376 -5.641 -3.733 1.00 94.19 186 LEU A N 1
ATOM 1457 C CA . LEU A 1 186 ? 5.718 -4.348 -4.337 1.00 94.19 186 LEU A CA 1
ATOM 1458 C C . LEU A 1 186 ? 7.179 -3.951 -4.089 1.00 94.19 186 LEU A C 1
ATOM 1460 O O . LEU A 1 186 ? 7.843 -3.418 -4.978 1.00 94.19 186 LEU A O 1
ATOM 1464 N N . ARG A 1 187 ? 7.720 -4.247 -2.901 1.00 94.62 187 ARG A N 1
ATOM 1465 C CA . ARG A 1 187 ? 9.144 -4.026 -2.603 1.00 94.62 187 ARG A CA 1
ATOM 1466 C C . ARG A 1 187 ? 10.060 -4.903 -3.446 1.00 94.62 187 ARG A C 1
ATOM 1468 O O . ARG A 1 187 ? 11.120 -4.429 -3.853 1.00 94.62 187 ARG A O 1
ATOM 1475 N N . VAL A 1 188 ? 9.663 -6.148 -3.707 1.00 95.69 188 VAL A N 1
ATOM 1476 C CA . VAL A 1 188 ? 10.387 -7.033 -4.627 1.00 95.69 188 VAL A CA 1
ATOM 1477 C C . VAL A 1 188 ? 10.373 -6.434 -6.030 1.00 95.69 188 VAL A C 1
ATOM 1479 O O . VAL A 1 188 ? 11.445 -6.252 -6.596 1.00 95.69 188 VAL A O 1
ATOM 1482 N N . HIS A 1 189 ? 9.215 -6.015 -6.548 1.00 95.69 189 HIS A N 1
ATOM 1483 C CA . HIS A 1 189 ? 9.135 -5.382 -7.869 1.00 95.69 189 HIS A CA 1
ATOM 1484 C C . HIS A 1 189 ? 9.975 -4.103 -7.974 1.00 95.69 189 HIS A C 1
ATOM 1486 O O . HIS A 1 189 ? 10.671 -3.909 -8.969 1.00 95.69 189 HIS A O 1
ATOM 1492 N N . LEU A 1 190 ? 9.978 -3.255 -6.939 1.00 96.25 190 LEU A N 1
ATOM 1493 C CA . LEU A 1 190 ? 10.828 -2.062 -6.895 1.00 96.25 190 LEU A CA 1
ATOM 1494 C C . LEU A 1 190 ? 12.318 -2.422 -6.947 1.00 96.25 190 LEU A C 1
ATOM 1496 O O . LEU A 1 190 ? 13.094 -1.775 -7.651 1.00 96.25 190 LEU A O 1
ATOM 1500 N N . ALA A 1 191 ? 12.730 -3.448 -6.197 1.00 96.69 191 ALA A N 1
ATOM 1501 C CA . ALA A 1 191 ? 14.104 -3.931 -6.223 1.00 96.69 191 ALA A CA 1
ATOM 1502 C C . ALA A 1 191 ? 14.472 -4.488 -7.607 1.00 96.69 191 ALA A C 1
ATOM 1504 O O . ALA A 1 191 ? 15.530 -4.142 -8.129 1.00 96.69 191 ALA A O 1
ATOM 1505 N N . THR A 1 192 ? 13.585 -5.272 -8.227 1.00 96.62 192 THR A N 1
ATOM 1506 C CA . THR A 1 192 ? 13.765 -5.796 -9.586 1.00 96.62 192 THR A CA 1
ATOM 1507 C C . THR A 1 192 ? 13.910 -4.670 -10.604 1.00 96.62 192 THR A C 1
ATOM 1509 O O . THR A 1 192 ? 14.852 -4.684 -11.387 1.00 96.62 192 THR A O 1
ATOM 1512 N N . MET A 1 193 ? 13.048 -3.652 -10.563 1.00 95.56 193 MET A N 1
ATOM 1513 C CA . MET A 1 193 ? 13.122 -2.519 -11.489 1.00 95.56 193 MET A CA 1
ATOM 1514 C C . MET A 1 193 ? 14.462 -1.776 -11.383 1.00 95.56 193 MET A C 1
ATOM 1516 O O . MET A 1 193 ? 15.100 -1.482 -12.392 1.00 95.56 193 MET A O 1
ATOM 1520 N N . ARG A 1 194 ? 14.946 -1.537 -10.158 1.00 95.19 194 ARG A N 1
ATOM 1521 C CA . ARG A 1 194 ? 16.260 -0.914 -9.921 1.00 95.19 194 ARG A CA 1
ATOM 1522 C C . ARG A 1 194 ? 17.419 -1.775 -10.418 1.00 95.19 194 ARG A C 1
ATOM 1524 O O . ARG A 1 194 ? 18.369 -1.245 -10.987 1.00 95.19 194 ARG A O 1
ATOM 1531 N N . GLN A 1 195 ? 17.335 -3.091 -10.231 1.00 95.88 195 GLN A N 1
ATOM 1532 C CA . GLN A 1 195 ? 18.322 -4.027 -10.772 1.00 95.88 195 GLN A CA 1
ATOM 1533 C C . GLN A 1 195 ? 18.329 -4.016 -12.301 1.00 95.88 195 GLN A C 1
ATOM 1535 O O . GLN A 1 195 ? 19.402 -4.052 -12.895 1.00 95.88 195 GLN A O 1
ATOM 1540 N N . LEU A 1 196 ? 17.161 -3.916 -12.940 1.00 95.38 196 LEU A N 1
ATOM 1541 C CA . LEU A 1 196 ? 17.065 -3.791 -14.392 1.00 95.38 196 LEU A CA 1
ATOM 1542 C C . LEU A 1 196 ? 17.694 -2.483 -14.882 1.00 95.38 196 LEU A C 1
ATOM 1544 O O . LEU A 1 196 ? 18.522 -2.541 -15.785 1.00 95.38 196 LEU A O 1
ATOM 1548 N N . ILE A 1 197 ? 17.403 -1.339 -14.245 1.00 92.69 197 ILE A N 1
ATOM 1549 C CA . ILE A 1 197 ? 18.061 -0.052 -14.550 1.00 92.69 197 ILE A CA 1
ATOM 1550 C C . ILE A 1 197 ? 19.585 -0.207 -14.506 1.00 92.69 197 ILE A C 1
ATOM 1552 O O . ILE A 1 197 ? 20.277 0.165 -15.454 1.00 92.69 197 ILE A O 1
ATOM 1556 N N . GLN A 1 198 ? 20.109 -0.798 -13.432 1.00 91.94 198 GLN A N 1
ATOM 1557 C CA . GLN A 1 198 ? 21.544 -1.025 -13.286 1.00 91.94 198 GLN A CA 1
ATOM 1558 C C . GLN A 1 198 ? 22.091 -1.966 -14.369 1.00 91.94 198 GLN A C 1
ATOM 1560 O O . GLN A 1 198 ? 23.099 -1.658 -14.997 1.00 91.94 198 GLN A O 1
ATOM 1565 N N . SER A 1 199 ? 21.398 -3.068 -14.651 1.00 93.56 199 SER A N 1
ATOM 1566 C CA . SER A 1 199 ? 21.796 -4.013 -15.695 1.00 93.56 199 SER A CA 1
ATOM 1567 C C . SER A 1 199 ? 21.820 -3.369 -17.085 1.00 93.56 199 SER A C 1
ATOM 1569 O O . SER A 1 199 ? 22.708 -3.685 -17.879 1.00 93.56 199 SER A O 1
ATOM 1571 N N . LYS A 1 200 ? 20.904 -2.437 -17.386 1.00 91.94 200 LYS A N 1
ATOM 1572 C CA . LYS A 1 200 ? 20.942 -1.674 -18.643 1.00 91.94 200 LYS A CA 1
ATOM 1573 C C . LYS A 1 200 ? 22.149 -0.740 -18.700 1.00 91.94 200 LYS A C 1
ATOM 1575 O O . LYS A 1 200 ? 22.815 -0.695 -19.732 1.00 91.94 200 LYS A O 1
ATOM 1580 N N . TRP A 1 201 ? 22.471 -0.053 -17.602 1.00 89.69 201 TRP A N 1
ATOM 1581 C CA . TRP A 1 201 ? 23.695 0.749 -17.502 1.00 89.69 201 TRP A CA 1
ATOM 1582 C C . TRP A 1 201 ? 24.954 -0.089 -17.723 1.00 89.69 201 TRP A C 1
ATOM 1584 O O . TRP A 1 201 ? 25.824 0.318 -18.495 1.00 89.69 201 TRP A O 1
ATOM 1594 N N . ASP A 1 202 ? 25.033 -1.267 -17.105 1.00 89.81 202 ASP A N 1
ATOM 1595 C CA . ASP A 1 202 ? 26.157 -2.190 -17.266 1.00 89.81 202 ASP A CA 1
ATOM 1596 C C . ASP A 1 202 ? 26.272 -2.677 -18.717 1.00 89.81 202 ASP A C 1
ATOM 1598 O O . ASP A 1 202 ? 27.363 -2.679 -19.289 1.00 89.81 202 ASP A O 1
ATOM 1602 N N . SER A 1 203 ? 25.144 -3.023 -19.347 1.00 89.06 203 SER A N 1
ATOM 1603 C CA . SER A 1 203 ? 25.097 -3.460 -20.747 1.00 89.06 203 SER A CA 1
ATOM 1604 C C . SER A 1 203 ? 25.581 -2.370 -21.704 1.00 89.06 203 SER A C 1
ATOM 1606 O O . SER A 1 203 ? 26.413 -2.637 -22.571 1.00 89.06 203 SER A O 1
ATOM 1608 N N . VAL A 1 204 ? 25.091 -1.137 -21.549 1.00 88.00 204 VAL A N 1
ATOM 1609 C CA . VAL A 1 204 ? 25.491 -0.003 -22.395 1.00 88.00 204 VAL A CA 1
ATOM 1610 C C . VAL A 1 204 ? 26.957 0.357 -22.162 1.00 88.00 204 VAL A C 1
ATOM 1612 O O . VAL A 1 204 ? 27.702 0.550 -23.119 1.00 88.00 204 VAL A O 1
ATOM 1615 N N . SER A 1 205 ? 27.408 0.373 -20.906 1.00 85.62 205 SER A N 1
ATOM 1616 C CA . SER A 1 205 ? 28.812 0.635 -20.570 1.00 85.62 205 SER A CA 1
ATOM 1617 C C . SER A 1 205 ? 29.736 -0.430 -21.162 1.00 85.62 205 SER A C 1
ATOM 1619 O O . SER A 1 205 ? 30.784 -0.100 -21.714 1.00 85.62 205 SER A O 1
ATOM 1621 N N . CYS A 1 206 ? 29.339 -1.706 -21.110 1.00 86.06 206 CYS A N 1
ATOM 1622 C CA . CYS A 1 206 ? 30.069 -2.799 -21.747 1.00 86.06 206 CYS A CA 1
ATOM 1623 C C . CYS A 1 206 ? 30.157 -2.609 -23.263 1.00 86.06 206 CYS A C 1
ATOM 1625 O O . CYS A 1 206 ? 31.242 -2.738 -23.823 1.00 86.06 206 CYS A O 1
ATOM 1627 N N . ARG A 1 207 ? 29.055 -2.223 -23.914 1.00 85.38 207 ARG A N 1
ATOM 1628 C CA . ARG A 1 207 ? 29.022 -1.963 -25.358 1.00 85.38 207 ARG A CA 1
ATOM 1629 C C . ARG A 1 207 ? 29.931 -0.801 -25.757 1.00 85.38 207 ARG A C 1
ATOM 1631 O O . ARG A 1 207 ? 30.722 -0.934 -26.684 1.00 85.38 207 ARG A O 1
ATOM 1638 N N . ILE A 1 208 ? 29.897 0.300 -25.009 1.00 84.19 208 ILE A N 1
ATOM 1639 C CA . ILE A 1 208 ? 30.809 1.436 -25.206 1.00 84.19 208 ILE A CA 1
ATOM 1640 C C . ILE A 1 208 ? 32.271 0.986 -25.102 1.00 84.19 208 ILE A C 1
ATOM 1642 O O . ILE A 1 208 ? 33.099 1.379 -25.919 1.00 84.19 208 ILE A O 1
ATOM 1646 N N . MET A 1 209 ? 32.589 0.133 -24.123 1.00 81.88 209 MET A N 1
ATOM 1647 C CA . MET A 1 209 ? 33.936 -0.420 -23.968 1.00 81.88 209 MET A CA 1
ATOM 1648 C C . MET A 1 209 ? 34.316 -1.409 -25.077 1.00 81.88 209 MET A C 1
ATOM 1650 O O . MET A 1 209 ? 35.492 -1.495 -25.410 1.00 81.88 209 MET A O 1
ATOM 1654 N N . GLN A 1 210 ? 33.369 -2.158 -25.647 1.00 83.69 210 GLN A N 1
ATOM 1655 C CA . GLN A 1 210 ? 33.621 -3.058 -26.781 1.00 83.69 210 GLN A CA 1
ATOM 1656 C C . GLN A 1 210 ? 33.927 -2.285 -28.067 1.00 83.69 210 GLN A C 1
ATOM 1658 O O . GLN A 1 210 ? 34.772 -2.720 -28.844 1.00 83.69 210 GLN A O 1
ATOM 1663 N N . HIS A 1 211 ? 33.290 -1.127 -28.245 1.00 80.12 211 HIS A N 1
ATOM 1664 C CA . HIS A 1 211 ? 33.464 -0.235 -29.392 1.00 80.12 211 HIS A CA 1
ATOM 1665 C C . HIS A 1 211 ? 34.284 1.012 -29.041 1.00 80.12 211 HIS A C 1
ATOM 1667 O O . HIS A 1 211 ? 34.025 2.109 -29.539 1.00 80.12 211 HIS A O 1
ATOM 1673 N N . PHE A 1 212 ? 35.263 0.871 -28.139 1.00 78.19 212 PHE A N 1
ATOM 1674 C CA . PHE A 1 212 ? 36.072 1.996 -27.658 1.00 78.19 212 PHE A CA 1
ATOM 1675 C C . PHE A 1 212 ? 36.849 2.696 -28.786 1.00 78.19 212 PHE A C 1
ATOM 1677 O O . PHE A 1 212 ? 37.199 3.871 -28.664 1.00 78.19 212 PHE A O 1
ATOM 1684 N N . ASP A 1 213 ? 37.120 1.975 -29.874 1.00 75.44 213 ASP A N 1
ATOM 1685 C CA . ASP A 1 213 ? 37.776 2.447 -31.088 1.00 75.44 213 ASP A CA 1
ATOM 1686 C C . ASP A 1 213 ? 36.994 3.576 -31.769 1.00 75.44 213 ASP A C 1
ATOM 1688 O O . ASP A 1 213 ? 37.607 4.516 -32.275 1.00 75.44 213 ASP A O 1
ATOM 1692 N N . LEU A 1 214 ? 35.660 3.556 -31.688 1.00 76.31 214 LEU A N 1
ATOM 1693 C CA . LEU A 1 214 ? 34.794 4.616 -32.219 1.00 76.31 214 LEU A CA 1
ATOM 1694 C C . LEU A 1 214 ? 34.897 5.936 -31.438 1.00 76.31 214 LEU A C 1
ATOM 1696 O O . LEU A 1 214 ? 34.475 6.982 -31.929 1.00 76.31 214 LEU A O 1
ATOM 1700 N N . PHE A 1 215 ? 35.461 5.903 -30.230 1.00 71.25 215 PHE A N 1
ATOM 1701 C CA . PHE A 1 215 ? 35.544 7.048 -29.318 1.00 71.25 215 PHE A CA 1
ATOM 1702 C C . PHE A 1 215 ? 36.988 7.500 -29.044 1.00 71.25 215 PHE A C 1
ATOM 1704 O O . PHE A 1 215 ? 37.214 8.454 -28.294 1.00 71.25 215 PHE A O 1
ATOM 1711 N N . GLY A 1 216 ? 37.983 6.827 -29.628 1.00 64.69 216 GLY A N 1
ATOM 1712 C CA . GLY A 1 216 ? 39.387 7.204 -29.507 1.00 64.69 216 GLY A CA 1
ATOM 1713 C C . GLY A 1 216 ? 39.676 8.516 -30.240 1.00 64.69 216 GLY A C 1
ATOM 1714 O O . GLY A 1 216 ? 39.564 8.588 -31.459 1.00 64.69 216 GLY A O 1
ATOM 1715 N N . SER A 1 217 ? 40.081 9.559 -29.511 1.00 59.25 217 SER A N 1
ATOM 1716 C CA . SER A 1 217 ? 40.606 10.796 -30.105 1.00 59.25 217 SER A CA 1
ATOM 1717 C C . SER A 1 217 ? 42.137 10.794 -30.040 1.00 59.25 217 SER A C 1
ATOM 1719 O O . SER A 1 217 ? 42.711 10.909 -28.957 1.00 59.25 217 SER A O 1
ATOM 1721 N N . GLU A 1 218 ? 42.822 10.687 -31.183 1.00 53.78 218 GLU A N 1
ATOM 1722 C CA . GLU A 1 218 ? 44.275 10.921 -31.257 1.00 53.78 218 GLU A CA 1
ATOM 1723 C C . GLU A 1 218 ? 44.560 12.392 -30.877 1.00 53.78 218 GLU A C 1
ATOM 1725 O O . GLU A 1 218 ? 43.950 13.286 -31.467 1.00 53.78 218 GLU A O 1
ATOM 1730 N N . PRO A 1 219 ? 45.422 12.690 -29.877 1.00 57.31 219 PRO A N 1
ATOM 1731 C CA . PRO A 1 219 ? 46.730 12.057 -29.686 1.00 57.31 219 PRO A CA 1
ATOM 1732 C C . PRO A 1 219 ? 46.987 11.464 -28.287 1.00 57.31 219 PRO A C 1
ATOM 1734 O O . PRO A 1 219 ? 48.091 10.986 -28.026 1.00 57.31 219 PRO A O 1
ATOM 1737 N N . ASN A 1 220 ? 46.020 11.519 -27.371 1.00 58.53 220 ASN A N 1
ATOM 1738 C CA . ASN A 1 220 ? 46.209 11.036 -26.008 1.00 58.53 220 ASN A CA 1
ATOM 1739 C C . ASN A 1 220 ? 45.648 9.620 -25.921 1.00 58.53 220 ASN A C 1
ATOM 1741 O O . ASN A 1 220 ? 44.488 9.404 -26.245 1.00 58.53 220 ASN A O 1
ATOM 1745 N N . GLU A 1 221 ? 46.458 8.672 -25.460 1.00 64.75 221 GLU A N 1
ATOM 1746 C CA . GLU A 1 221 ? 46.123 7.260 -25.205 1.00 64.75 221 GLU A CA 1
ATOM 1747 C C . GLU A 1 221 ? 45.036 7.075 -24.114 1.00 64.75 221 GLU A C 1
ATOM 1749 O O . GLU A 1 221 ? 45.037 6.100 -23.376 1.00 64.75 221 GLU A O 1
ATOM 1754 N N . ASN A 1 222 ? 44.108 8.020 -23.958 1.00 69.56 222 ASN A N 1
ATOM 1755 C CA . ASN A 1 222 ? 43.032 8.001 -22.984 1.00 69.56 222 ASN A CA 1
ATOM 1756 C C . ASN A 1 222 ? 41.682 7.978 -23.704 1.00 69.56 222 ASN A C 1
ATOM 1758 O O . ASN A 1 222 ? 41.377 8.835 -24.532 1.00 69.56 222 ASN A O 1
ATOM 1762 N N . PHE A 1 223 ? 40.850 7.022 -23.318 1.00 73.69 223 PHE A N 1
ATOM 1763 C CA . PHE A 1 223 ? 39.438 6.979 -23.639 1.00 73.69 223 PHE A CA 1
ATOM 1764 C C . PHE A 1 223 ? 38.671 7.886 -22.675 1.00 73.69 223 PHE A C 1
ATOM 1766 O O . PHE A 1 223 ? 38.773 7.747 -21.451 1.00 73.69 223 PHE A O 1
ATOM 1773 N N . HIS A 1 224 ? 37.886 8.802 -23.231 1.00 75.56 224 HIS A N 1
ATOM 1774 C CA . HIS A 1 224 ? 36.975 9.651 -22.481 1.00 75.56 224 HIS A CA 1
ATOM 1775 C C . HIS A 1 224 ? 35.620 9.633 -23.179 1.00 75.56 224 HIS A C 1
ATOM 1777 O O . HIS A 1 224 ? 35.496 10.124 -24.298 1.00 75.56 224 HIS A O 1
ATOM 1783 N N . TYR A 1 225 ? 34.602 9.121 -22.501 1.00 77.38 225 TYR A N 1
ATOM 1784 C CA . TYR A 1 225 ? 33.219 9.274 -22.922 1.00 77.38 225 TYR A CA 1
ATOM 1785 C C . TYR A 1 225 ? 32.466 9.976 -21.805 1.00 77.38 225 TYR A C 1
ATOM 1787 O O . TYR A 1 225 ? 32.417 9.484 -20.683 1.00 77.38 225 TYR A O 1
ATOM 1795 N N . ALA A 1 226 ? 31.908 11.145 -22.087 1.00 79.69 226 ALA A N 1
ATOM 1796 C CA . ALA A 1 226 ? 31.092 11.870 -21.131 1.00 79.69 226 ALA A CA 1
ATOM 1797 C C . ALA A 1 226 ? 29.820 12.323 -21.831 1.00 79.69 226 ALA A C 1
ATOM 1799 O O . ALA A 1 226 ? 29.873 12.979 -22.870 1.00 79.69 226 ALA A O 1
ATOM 1800 N N . THR A 1 227 ? 28.684 11.976 -21.245 1.00 75.19 227 THR A N 1
ATOM 1801 C CA . THR A 1 227 ? 27.380 12.452 -21.682 1.00 75.19 227 THR A CA 1
ATOM 1802 C C . THR A 1 227 ? 26.596 12.930 -20.474 1.00 75.19 227 THR A C 1
ATOM 1804 O O . THR A 1 227 ? 26.679 12.369 -19.380 1.00 75.19 227 THR A O 1
ATOM 1807 N N . SER A 1 228 ? 25.861 14.015 -20.660 1.00 75.75 228 SER A N 1
ATOM 1808 C CA . SER A 1 228 ? 24.999 14.587 -19.638 1.00 75.75 228 SER A CA 1
ATOM 1809 C C . SER A 1 228 ? 23.615 14.730 -20.221 1.00 75.75 228 SER A C 1
ATOM 1811 O O . SER A 1 228 ? 23.441 15.178 -21.352 1.00 75.75 228 SER A O 1
ATOM 1813 N N . THR A 1 229 ? 22.634 14.387 -19.411 1.00 70.50 229 THR A N 1
ATOM 1814 C CA . THR A 1 229 ? 21.211 14.468 -19.727 1.00 70.50 229 THR A CA 1
ATOM 1815 C C . THR A 1 229 ? 20.521 15.269 -18.632 1.00 70.50 229 THR A C 1
ATOM 1817 O O . THR A 1 229 ? 21.214 15.786 -17.753 1.00 70.50 229 THR A O 1
ATOM 1820 N N . GLN A 1 230 ? 19.200 15.471 -18.706 1.00 68.94 230 GLN A N 1
ATOM 1821 C CA . GLN A 1 230 ? 18.512 16.326 -17.725 1.00 68.94 230 GLN A CA 1
ATOM 1822 C C . GLN A 1 230 ? 18.714 15.833 -16.287 1.00 68.94 230 GLN A C 1
ATOM 1824 O O . GLN A 1 230 ? 18.956 16.654 -15.406 1.00 68.94 230 GLN A O 1
ATOM 1829 N N . ASP A 1 231 ? 18.713 14.512 -16.091 1.00 69.94 231 ASP A N 1
ATOM 1830 C CA . ASP A 1 231 ? 18.727 13.904 -14.757 1.00 69.94 231 ASP A CA 1
ATOM 1831 C C . ASP A 1 231 ? 19.999 13.094 -14.452 1.00 69.94 231 ASP A C 1
ATOM 1833 O O . ASP A 1 231 ? 20.277 12.800 -13.289 1.00 69.94 231 ASP A O 1
ATOM 1837 N N . TYR A 1 232 ? 20.812 12.763 -15.465 1.00 73.81 232 TYR A N 1
ATOM 1838 C CA . TYR A 1 232 ? 22.001 11.922 -15.293 1.00 73.81 232 TYR A CA 1
ATOM 1839 C C . TYR A 1 232 ? 23.244 12.506 -15.947 1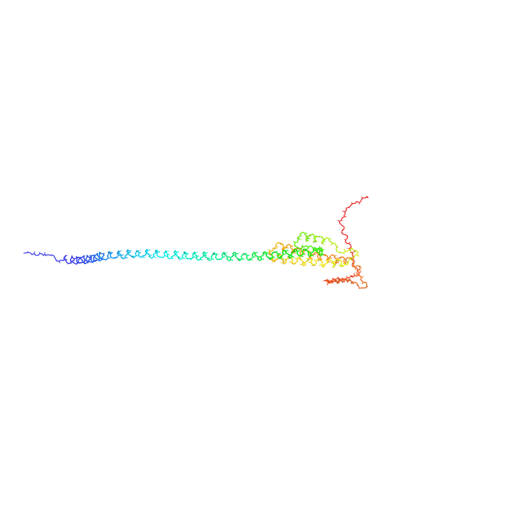.00 73.81 232 TYR A C 1
ATOM 1841 O O . TYR A 1 232 ? 23.206 12.993 -17.078 1.00 73.81 232 TYR A O 1
ATOM 1849 N N . ILE A 1 233 ? 24.376 12.343 -15.266 1.00 79.62 233 ILE A N 1
ATOM 1850 C CA . ILE A 1 233 ? 25.710 12.572 -15.816 1.00 79.62 233 ILE A CA 1
ATOM 1851 C C . ILE A 1 233 ? 26.415 11.219 -15.847 1.00 79.62 233 ILE A C 1
ATOM 1853 O O . ILE A 1 233 ? 26.638 10.609 -14.803 1.00 79.62 233 ILE A O 1
ATOM 1857 N N . CYS A 1 234 ? 26.761 10.752 -17.042 1.00 76.88 234 CYS A N 1
ATOM 1858 C CA . CYS A 1 234 ? 27.529 9.534 -17.245 1.00 76.88 234 CYS A CA 1
ATOM 1859 C C . CYS A 1 234 ? 28.919 9.901 -17.764 1.00 76.88 234 CYS A C 1
ATOM 1861 O O . CYS A 1 234 ? 29.065 10.677 -18.709 1.00 76.88 234 CYS A O 1
ATOM 1863 N N . GLY A 1 235 ? 29.946 9.340 -17.133 1.00 79.25 235 GLY A N 1
ATOM 1864 C CA . GLY A 1 235 ? 31.333 9.512 -17.530 1.00 79.25 235 GLY A CA 1
ATOM 1865 C C . GLY A 1 235 ? 32.069 8.185 -17.443 1.00 79.25 235 GLY A C 1
ATOM 1866 O O . GLY A 1 235 ? 32.098 7.561 -16.387 1.00 79.25 235 GLY A O 1
ATOM 1867 N N . LEU A 1 236 ? 32.684 7.777 -18.544 1.00 78.94 236 LEU A N 1
ATOM 1868 C CA . LEU A 1 236 ? 33.608 6.660 -18.622 1.00 78.94 236 LEU A CA 1
ATOM 1869 C C . LEU A 1 236 ? 34.993 7.214 -18.953 1.00 78.94 236 LEU A C 1
ATOM 1871 O O . LEU A 1 236 ? 35.174 7.998 -19.887 1.00 78.94 236 LEU A O 1
ATOM 1875 N N . TRP A 1 237 ? 35.977 6.793 -18.170 1.00 81.19 237 TRP A N 1
ATOM 1876 C CA . TRP A 1 237 ? 37.372 7.140 -18.378 1.00 81.19 237 TRP A CA 1
ATOM 1877 C C . TRP A 1 237 ? 38.223 5.879 -18.340 1.00 81.19 237 TRP A C 1
ATOM 1879 O O . TRP A 1 237 ? 38.078 5.060 -17.434 1.00 81.19 237 TRP A O 1
ATOM 1889 N N . GLY A 1 238 ? 39.121 5.739 -19.308 1.00 73.12 238 GLY A N 1
ATOM 1890 C CA . GLY A 1 238 ? 40.057 4.625 -19.373 1.00 73.12 238 GLY A CA 1
ATOM 1891 C C . GLY A 1 238 ? 41.374 5.041 -20.011 1.00 73.12 238 GLY A C 1
ATOM 1892 O O . GLY A 1 238 ? 41.415 5.939 -20.846 1.00 73.12 238 GLY A O 1
ATOM 1893 N N . ASN A 1 239 ? 42.463 4.384 -19.627 1.00 73.12 239 ASN A N 1
ATOM 1894 C CA . ASN A 1 239 ? 43.758 4.538 -20.283 1.00 73.12 239 ASN A CA 1
ATOM 1895 C C . ASN A 1 239 ? 43.946 3.381 -21.275 1.00 73.12 239 ASN A C 1
ATOM 1897 O O . ASN A 1 239 ? 44.008 2.217 -20.880 1.00 73.12 239 ASN A O 1
ATOM 1901 N N . LEU A 1 240 ? 44.007 3.712 -22.559 1.00 68.50 240 LEU A N 1
ATOM 1902 C CA . LEU A 1 240 ? 44.254 2.802 -23.666 1.00 68.50 240 LEU A CA 1
ATOM 1903 C C . LEU A 1 240 ? 45.758 2.776 -23.964 1.00 68.50 240 LEU A C 1
ATOM 1905 O O . LEU A 1 240 ? 46.203 3.292 -24.986 1.00 68.50 240 LEU A O 1
ATOM 1909 N N . THR A 1 241 ? 46.568 2.176 -23.086 1.00 63.09 241 THR A N 1
ATOM 1910 C CA . THR A 1 241 ? 47.999 1.985 -23.388 1.00 63.09 241 THR A CA 1
ATOM 1911 C C . THR A 1 241 ? 48.151 1.278 -24.737 1.00 63.09 241 THR A C 1
ATOM 1913 O O . THR A 1 241 ? 47.413 0.329 -25.002 1.00 63.09 241 THR A O 1
ATOM 1916 N N . ARG A 1 242 ? 49.124 1.717 -25.549 1.00 54.84 242 ARG A N 1
ATOM 1917 C CA . ARG A 1 242 ? 49.376 1.421 -26.981 1.00 54.84 242 ARG A CA 1
ATOM 1918 C C . ARG A 1 242 ? 49.334 -0.041 -27.492 1.00 54.84 242 ARG A C 1
ATOM 1920 O O . ARG A 1 242 ? 49.733 -0.283 -28.629 1.00 54.84 242 ARG A O 1
ATOM 1927 N N . ASN A 1 243 ? 48.927 -1.036 -26.701 1.00 49.53 243 ASN A N 1
ATOM 1928 C CA . ASN A 1 243 ? 48.823 -2.436 -27.112 1.00 49.53 243 ASN A CA 1
ATOM 1929 C C . ASN A 1 243 ? 47.893 -3.270 -26.191 1.00 49.53 243 ASN A C 1
ATOM 1931 O O . ASN A 1 243 ? 48.399 -4.012 -25.338 1.00 49.53 243 ASN A O 1
ATOM 1935 N N . PRO A 1 244 ? 46.554 -3.217 -26.333 1.00 50.91 244 PRO A N 1
ATOM 1936 C CA . PRO A 1 244 ? 45.700 -4.264 -25.785 1.00 50.91 244 PRO A CA 1
ATOM 1937 C C . PRO A 1 244 ? 45.969 -5.535 -26.597 1.00 50.91 244 PRO A C 1
ATOM 1939 O O . PRO A 1 244 ? 45.427 -5.742 -27.680 1.00 50.91 244 PRO A O 1
ATOM 1942 N N . ARG A 1 245 ? 46.879 -6.391 -26.119 1.00 48.97 245 ARG A N 1
ATOM 1943 C CA . ARG A 1 245 ? 47.087 -7.711 -26.721 1.00 48.97 245 ARG A CA 1
ATOM 1944 C C . ARG A 1 245 ? 45.825 -8.527 -26.471 1.00 48.97 245 ARG A C 1
ATOM 1946 O O . ARG A 1 245 ? 45.705 -9.176 -25.435 1.00 48.97 245 ARG A O 1
ATOM 1953 N N . HIS A 1 246 ? 44.887 -8.488 -27.408 1.00 45.78 246 HIS A N 1
ATOM 1954 C CA . HIS A 1 246 ? 43.791 -9.440 -27.469 1.00 45.78 246 HIS A CA 1
ATOM 1955 C C . HIS A 1 246 ? 44.398 -10.827 -27.705 1.00 45.78 246 HIS A C 1
ATOM 1957 O O . HIS A 1 246 ? 44.607 -11.256 -28.837 1.00 45.78 246 HIS A O 1
ATOM 1963 N N . ALA A 1 247 ? 44.713 -11.544 -26.627 1.00 33.16 247 ALA A N 1
ATOM 1964 C CA . ALA A 1 247 ? 44.709 -12.991 -26.687 1.00 33.16 247 ALA A CA 1
ATOM 1965 C C . ALA A 1 247 ? 43.237 -13.377 -26.838 1.00 33.16 247 ALA A C 1
ATOM 1967 O O . ALA A 1 247 ? 42.490 -13.410 -25.864 1.00 33.16 247 ALA A O 1
ATOM 1968 N N . CYS A 1 248 ? 42.801 -13.574 -28.080 1.00 38.72 248 CYS A N 1
ATOM 1969 C CA . CYS A 1 248 ? 41.551 -14.256 -28.353 1.00 38.72 248 CYS A CA 1
ATOM 1970 C C . CYS A 1 248 ? 41.704 -15.664 -27.763 1.00 38.72 248 CYS A C 1
ATOM 1972 O O . CYS A 1 248 ? 42.339 -16.532 -28.360 1.00 38.72 248 CYS A O 1
ATOM 1974 N N . VAL A 1 249 ? 41.222 -15.867 -26.536 1.00 34.09 249 VAL A N 1
ATOM 1975 C CA . VAL A 1 249 ? 41.027 -17.208 -25.996 1.00 34.09 249 VAL A CA 1
ATOM 1976 C C . VAL A 1 249 ? 39.794 -17.734 -26.711 1.00 34.09 249 VAL A C 1
ATOM 1978 O O . VAL A 1 249 ? 38.663 -17.514 -26.292 1.00 34.09 249 VAL A O 1
ATOM 1981 N N . ILE A 1 250 ? 40.032 -18.362 -27.858 1.00 35.78 250 ILE A N 1
ATOM 1982 C CA . ILE A 1 250 ? 39.082 -19.294 -28.443 1.00 35.78 250 ILE A CA 1
ATOM 1983 C C . ILE A 1 250 ? 39.025 -20.446 -27.440 1.00 35.78 250 ILE A C 1
ATOM 1985 O O . ILE A 1 250 ? 39.970 -21.232 -27.352 1.00 35.78 250 ILE A O 1
ATOM 1989 N N . ASP A 1 251 ? 37.968 -20.505 -26.630 1.00 32.81 251 ASP A N 1
ATOM 1990 C CA . ASP A 1 251 ? 37.653 -21.701 -25.855 1.00 32.81 251 ASP A CA 1
ATOM 1991 C C . ASP A 1 251 ? 37.252 -22.791 -26.857 1.00 32.81 251 ASP A C 1
ATOM 1993 O O . ASP A 1 251 ? 36.116 -22.897 -27.321 1.00 32.81 251 ASP A O 1
ATOM 1997 N N . GLY A 1 252 ? 38.270 -23.521 -27.310 1.00 37.03 252 GLY A N 1
ATOM 1998 C CA . GLY A 1 252 ? 38.142 -24.697 -28.145 1.00 37.03 252 GLY A CA 1
ATOM 1999 C C . GLY A 1 252 ? 37.609 -25.843 -27.306 1.00 37.03 252 GLY A C 1
ATOM 2000 O O . GLY A 1 252 ? 38.378 -26.670 -26.823 1.00 37.03 252 GLY A O 1
ATOM 2001 N N . SER A 1 253 ? 36.292 -25.901 -27.150 1.00 38.56 253 SER A N 1
ATOM 2002 C CA . SER A 1 253 ? 35.623 -27.075 -26.596 1.00 38.56 253 SER A CA 1
ATOM 2003 C C . SER A 1 253 ? 34.252 -27.334 -27.221 1.00 38.56 253 SER A C 1
ATOM 2005 O O . SER A 1 253 ? 33.304 -27.659 -26.524 1.00 38.56 253 SER A O 1
ATOM 2007 N N . TYR A 1 254 ? 34.162 -27.291 -28.555 1.00 33.69 254 TYR A N 1
ATOM 2008 C CA . TYR A 1 254 ? 33.165 -28.078 -29.294 1.00 33.69 254 TYR A CA 1
ATOM 2009 C C . TYR A 1 254 ? 33.770 -28.647 -30.583 1.00 33.69 254 TYR A C 1
ATOM 2011 O O . TYR A 1 254 ? 33.584 -28.128 -31.681 1.00 33.69 254 TYR A O 1
ATOM 2019 N N . ASP A 1 255 ? 34.485 -29.763 -30.432 1.00 33.47 255 ASP A N 1
ATOM 2020 C CA . ASP A 1 255 ? 34.540 -30.787 -31.473 1.00 33.47 255 ASP A CA 1
ATOM 2021 C C . ASP A 1 255 ? 33.122 -31.333 -31.669 1.00 33.47 255 ASP A C 1
ATOM 2023 O O . ASP A 1 255 ? 32.564 -31.888 -30.727 1.00 33.47 255 ASP A O 1
ATOM 2027 N N . LEU A 1 256 ? 32.559 -31.223 -32.875 1.00 31.14 256 LEU A N 1
ATOM 2028 C CA . LEU A 1 256 ? 31.607 -32.197 -33.426 1.00 31.14 256 LEU A CA 1
ATOM 2029 C C . LEU A 1 256 ? 31.499 -32.037 -34.959 1.00 31.14 256 LEU A C 1
ATOM 2031 O O . LEU A 1 256 ? 30.748 -31.230 -35.492 1.00 31.14 256 LEU A O 1
ATOM 2035 N N . TYR A 1 257 ? 32.311 -32.842 -35.645 1.00 32.34 257 TYR A N 1
ATOM 2036 C CA . TYR A 1 257 ? 32.102 -33.519 -36.932 1.00 32.34 257 TYR A CA 1
ATOM 2037 C C . TYR A 1 257 ? 30.893 -33.162 -37.828 1.00 32.34 257 TYR A C 1
ATOM 2039 O O . TYR A 1 257 ? 29.745 -33.445 -37.488 1.00 32.34 257 TYR A O 1
ATOM 2047 N N . ARG A 1 258 ? 31.204 -32.798 -39.084 1.00 27.94 258 ARG A N 1
ATOM 2048 C CA . ARG A 1 258 ? 30.633 -33.308 -40.366 1.00 27.94 258 ARG A CA 1
ATOM 2049 C C . ARG A 1 258 ? 31.397 -32.607 -41.501 1.00 27.94 258 ARG A C 1
ATOM 2051 O O . ARG A 1 258 ? 31.334 -31.392 -41.580 1.00 27.94 258 ARG A O 1
ATOM 2058 N N . VAL A 1 259 ? 32.310 -33.205 -42.272 1.00 35.19 259 VAL A N 1
ATOM 2059 C CA . VAL A 1 259 ? 32.296 -34.387 -43.163 1.00 35.19 259 VAL A CA 1
ATOM 2060 C C . VAL A 1 259 ? 31.216 -34.340 -44.250 1.00 35.19 259 VAL A C 1
ATOM 2062 O O . VAL A 1 259 ? 30.058 -34.663 -43.988 1.00 35.19 259 VAL A O 1
ATOM 2065 N N . SER A 1 260 ? 31.720 -34.130 -45.476 1.00 39.31 260 SER A N 1
ATOM 2066 C CA . SER A 1 260 ? 31.124 -34.187 -46.830 1.00 39.31 260 SER A CA 1
ATOM 2067 C C . SER A 1 260 ? 30.518 -32.894 -47.357 1.00 39.31 260 SER A C 1
ATOM 2069 O O . SER A 1 260 ? 29.420 -32.525 -46.894 1.00 39.31 260 SER A O 1
#

Secondary structure (DSSP, 8-state):
-------SSHHHHHHHHHHHHHHHHHHHHHHHHHHHHHHHHHHHHHHHHHHHHHHHHHHHHHHHHHHHHHHHHHHHHHHHHHHHHHHHHHHHHHHHHHHHHHHHHHHHHHHHHHHHTT--SPPTT-HHHHHHHHHHHHHPPPSBTTB--SHHHHHHHHHHHHHHHHHHHHHHHHHHTT-HHHHHHHHHHHHHHHHHHHHHHHHHHHHHHHTGGGG--TTSSEEEEEEE-SS-EEEEEEE--S------------------

Sequence (260 aa):
MPKPGPKKNAKNAIDKALAEEEERKRLEEGALLFLSNGPALQLVAAEARLAELRAKKERELKELRLRETFEAFVSQEKAKLETETEDFLRKVNGYDSVVRKFAATKRDEADWKRFLLCSKLPDPTNEPELNTYLGLWAEETVGNDDDPSVQALVDALPDAEKLCNNIAEAVSLECDALNHGAQVNLRVHLATMRQLIQSKWDSVSCRIMQHFDLFGSEPNENFHYATSTQDYICGLWGNLTRNPRHACVIDGSYDLYRVS

InterPro domains:
  IPR023247 Dynein-f, intermediate chain IC97/Dnai7-like [PR02043] (112-137)
  IPR023247 Dynein-f, intermediate chain IC97/Dnai7-like [PR02043] (233-251)
  IPR023247 Dynein-f, intermediate chain IC97/Dnai7-like [PTHR20929] (1-249)
  IPR031826 IC97/Casc1, N-terminal [PF15927] (45-245)